Protein AF-A0A074W4Z7-F1 (afdb_monomer_lite)

Sequence (296 aa):
YSLQDTYAGSNFYDGFNFFTDPDPTHGFVQYVDQATAVSSGILGYGTGNTAKWGVDDTNVLYANSTGRQSVRLEGKVNYNHGLFLADIKHMPGSICGVWPAFWTLGDSTWPAHGELDIIEGVNMASTNQIAAHTAPNCTMKFQNQTGWANGYDCAVSTGGAAGCATGTNDQTGYGDGFNANGGGVYAMQWTSEFMKVWFFPRNAIPASISSGSPSPALDFGTPVGNFDGGSCDIDSHFINHRMVFDTTFCGDWAGSVYSSTSCPLASTSNGCIEYVAGNPSAFKEAYWEVNYIKVF

Organism: Aureobasidium melanogenum (strain CBS 110374) (NCBI:txid1043003)

Radius of gyration: 18.03 Å; chains: 1; bounding box: 46×35×51 Å

Structure (mmCIF, N/CA/C/O backbone):
data_AF-A0A074W4Z7-F1
#
_entry.id   AF-A0A074W4Z7-F1
#
loop_
_atom_site.group_PDB
_atom_site.id
_atom_site.type_symbol
_atom_site.label_atom_id
_atom_site.label_alt_id
_atom_site.label_comp_id
_atom_site.label_asym_id
_atom_site.label_entity_id
_atom_site.label_seq_id
_atom_site.pdbx_PDB_ins_code
_atom_site.Cartn_x
_atom_site.Cartn_y
_atom_site.Cartn_z
_atom_site.occupancy
_atom_site.B_iso_or_equiv
_atom_site.auth_seq_id
_atom_site.auth_comp_id
_atom_site.auth_asym_id
_atom_site.auth_atom_id
_atom_site.pdbx_PDB_model_num
ATOM 1 N N . TYR A 1 1 ? 6.354 -7.901 -21.266 1.00 92.94 1 TYR A N 1
ATOM 2 C CA . TYR A 1 1 ? 5.412 -8.279 -20.204 1.00 92.94 1 TYR A CA 1
ATOM 3 C C . TYR A 1 1 ? 4.339 -9.163 -20.796 1.00 92.94 1 TYR A C 1
ATOM 5 O O . TYR A 1 1 ? 3.772 -8.804 -21.825 1.00 92.94 1 TYR A O 1
ATOM 13 N N . SER A 1 2 ? 4.128 -10.336 -20.207 1.00 96.19 2 SER A N 1
ATOM 14 C CA . SER A 1 2 ? 3.104 -11.302 -20.620 1.00 96.19 2 SER A CA 1
ATOM 15 C C . SER A 1 2 ? 2.329 -11.720 -19.384 1.00 96.19 2 SER A C 1
ATOM 17 O O . SER A 1 2 ? 2.954 -12.099 -18.403 1.00 96.19 2 SER A O 1
ATOM 19 N N . LEU A 1 3 ? 1.000 -11.663 -19.441 1.00 98.12 3 LEU A N 1
ATOM 20 C CA . LEU A 1 3 ? 0.151 -11.918 -18.279 1.00 98.12 3 LEU A CA 1
ATOM 21 C C . LEU A 1 3 ? 0.444 -13.298 -17.670 1.00 98.12 3 LEU A C 1
ATOM 23 O O . LEU A 1 3 ? 0.328 -14.305 -18.368 1.00 98.12 3 LEU A O 1
ATOM 27 N N . GLN A 1 4 ? 0.791 -13.315 -16.385 1.00 97.81 4 GLN A N 1
ATOM 28 C CA . GLN A 1 4 ? 1.018 -14.523 -15.590 1.00 97.81 4 GLN A CA 1
ATOM 29 C C . GLN A 1 4 ? -0.203 -14.825 -14.726 1.00 97.81 4 GLN A C 1
ATOM 31 O O . GLN A 1 4 ? -0.816 -15.879 -14.868 1.00 97.81 4 GLN A O 1
ATOM 36 N N . ASP A 1 5 ? -0.611 -13.856 -13.904 1.00 98.25 5 ASP A N 1
ATOM 37 C CA . ASP A 1 5 ? -1.675 -14.035 -12.919 1.00 98.25 5 ASP A CA 1
ATOM 38 C C . ASP A 1 5 ? -2.709 -12.915 -12.987 1.00 98.25 5 ASP A C 1
ATOM 40 O O . ASP A 1 5 ? -2.414 -11.760 -13.312 1.00 98.25 5 ASP A O 1
ATOM 44 N N . THR A 1 6 ? -3.954 -13.263 -12.668 1.00 98.19 6 THR A N 1
ATOM 45 C CA . THR A 1 6 ? -5.058 -12.314 -12.508 1.00 98.19 6 THR A CA 1
ATOM 46 C C . THR A 1 6 ? -5.832 -12.637 -11.241 1.00 98.19 6 THR A C 1
ATOM 48 O O . THR A 1 6 ? -6.378 -13.728 -11.101 1.00 98.19 6 THR A O 1
ATOM 51 N N . TYR A 1 7 ? -5.949 -11.643 -10.369 1.00 98.50 7 TYR A N 1
ATOM 52 C CA . TYR A 1 7 ? -6.771 -11.667 -9.168 1.00 98.50 7 TYR A CA 1
ATOM 53 C C . TYR A 1 7 ? -7.929 -10.706 -9.409 1.00 98.50 7 TYR A C 1
ATOM 55 O O . TYR A 1 7 ? -7.728 -9.494 -9.450 1.00 98.50 7 TYR A O 1
ATOM 63 N N . ALA A 1 8 ? -9.132 -11.220 -9.646 1.00 97.69 8 ALA A N 1
ATOM 64 C CA . ALA A 1 8 ? -10.302 -10.396 -9.938 1.00 97.69 8 ALA A CA 1
ATOM 65 C C . ALA A 1 8 ? -11.595 -11.172 -9.691 1.00 97.69 8 ALA A C 1
ATOM 67 O O . ALA A 1 8 ? -11.611 -12.407 -9.701 1.00 97.69 8 ALA A O 1
ATOM 68 N N . GLY A 1 9 ? -12.702 -10.444 -9.558 1.00 94.94 9 GLY A N 1
ATOM 69 C CA . GLY A 1 9 ? -14.016 -11.065 -9.482 1.00 94.94 9 GLY A CA 1
ATOM 70 C C . GLY A 1 9 ? -14.196 -11.918 -8.227 1.00 94.94 9 GLY A C 1
ATOM 71 O O . GLY A 1 9 ? -13.536 -11.726 -7.207 1.00 94.94 9 GLY A O 1
ATOM 72 N N . SER A 1 10 ? -15.040 -12.942 -8.353 1.00 92.88 10 SER A N 1
ATOM 73 C CA . SER A 1 10 ? -15.351 -13.890 -7.278 1.00 92.88 10 SER A CA 1
ATOM 74 C C . SER A 1 10 ? -14.122 -14.642 -6.776 1.00 92.88 10 SER A C 1
ATOM 76 O O . SER A 1 10 ? -14.084 -15.032 -5.617 1.00 92.88 10 SER A O 1
ATOM 78 N N . ASN A 1 11 ? -13.104 -14.810 -7.617 1.00 94.06 11 ASN A N 1
ATOM 79 C CA . ASN A 1 11 ? -11.943 -15.636 -7.296 1.00 94.06 11 ASN A CA 1
ATOM 80 C C . ASN A 1 11 ? -10.775 -14.801 -6.753 1.00 94.06 11 ASN A C 1
ATOM 82 O O . ASN A 1 11 ? -9.689 -15.332 -6.551 1.00 94.06 11 ASN A O 1
ATOM 86 N N . PHE A 1 12 ? -10.966 -13.494 -6.525 1.00 98.38 12 PHE A N 1
ATOM 87 C CA . PHE A 1 12 ? -9.910 -12.622 -6.008 1.00 98.38 12 PHE A CA 1
ATOM 88 C C . PHE A 1 12 ? -9.293 -13.184 -4.721 1.00 98.38 12 PHE A C 1
ATOM 90 O O . PHE A 1 12 ? -8.076 -13.327 -4.632 1.00 98.38 12 PHE A O 1
ATOM 97 N N . TYR A 1 13 ? -10.134 -13.566 -3.755 1.00 98.38 13 TYR A N 1
ATOM 98 C CA . TYR A 1 13 ? -9.688 -14.063 -2.451 1.00 98.38 13 TYR A CA 1
ATOM 99 C C . TYR A 1 13 ? -9.037 -15.449 -2.508 1.00 98.38 13 TYR A C 1
ATOM 101 O O . TYR A 1 13 ? -8.247 -15.776 -1.626 1.00 98.38 13 TYR A O 1
ATOM 109 N N . ASP A 1 14 ? -9.278 -16.240 -3.560 1.00 98.06 14 ASP A N 1
ATOM 110 C CA . ASP A 1 14 ? -8.646 -17.556 -3.722 1.00 98.06 14 ASP A CA 1
ATOM 111 C C . ASP A 1 14 ? -7.123 -17.441 -3.851 1.00 98.06 14 ASP A C 1
ATOM 113 O O . ASP A 1 14 ? -6.394 -18.383 -3.531 1.00 98.06 14 ASP A O 1
ATOM 117 N N . GLY A 1 15 ? -6.634 -16.276 -4.278 1.00 98.31 15 GLY A N 1
ATOM 118 C CA . GLY A 1 15 ? -5.218 -15.967 -4.407 1.00 98.31 15 GLY A CA 1
ATOM 119 C C . GLY A 1 15 ? -4.497 -15.613 -3.104 1.00 98.31 15 GLY A C 1
ATOM 120 O O . GLY A 1 15 ? -3.273 -15.479 -3.129 1.00 98.31 15 GLY A O 1
ATOM 121 N N . PHE A 1 16 ? -5.215 -15.483 -1.984 1.00 98.81 16 PHE A N 1
ATOM 122 C CA . PHE A 1 16 ? -4.671 -14.970 -0.725 1.00 98.81 16 PHE A CA 1
ATOM 123 C C . PHE A 1 16 ? -4.903 -15.924 0.450 1.00 98.81 16 PHE A C 1
ATOM 125 O O . PHE A 1 16 ? -5.890 -16.660 0.514 1.00 98.81 16 PHE A O 1
ATOM 132 N N . ASN A 1 17 ? -3.959 -15.917 1.383 1.00 98.75 17 ASN A N 1
ATOM 133 C CA . ASN A 1 17 ? -4.111 -16.431 2.735 1.00 98.75 17 ASN A CA 1
ATOM 134 C C . ASN A 1 17 ? -4.580 -15.294 3.651 1.00 98.75 17 ASN A C 1
ATOM 136 O O . ASN A 1 17 ? -4.246 -14.132 3.424 1.00 98.75 17 ASN A O 1
ATOM 140 N N . PHE A 1 18 ? -5.327 -15.642 4.696 1.00 98.81 18 PHE A N 1
ATOM 141 C CA . PHE A 1 18 ? -5.788 -14.703 5.715 1.00 98.81 18 PHE A CA 1
ATOM 142 C C . PHE A 1 18 ? -4.896 -14.834 6.941 1.00 98.81 18 PHE A C 1
ATOM 144 O O . PHE A 1 18 ? -4.915 -15.869 7.607 1.00 98.81 18 PHE A O 1
ATOM 151 N N . PHE A 1 19 ? -4.095 -13.808 7.207 1.00 98.75 19 PHE A N 1
ATOM 152 C CA . PHE A 1 19 ? -3.263 -13.742 8.402 1.00 98.75 19 PHE A CA 1
ATOM 153 C C . PHE A 1 19 ? -4.142 -13.475 9.630 1.00 98.75 19 PHE A C 1
ATOM 155 O O . PHE A 1 19 ? -5.033 -12.631 9.573 1.00 98.75 19 PHE A O 1
ATOM 162 N N . THR A 1 20 ? -3.903 -14.193 10.729 1.00 98.69 20 THR A N 1
ATOM 163 C CA . THR A 1 20 ? -4.712 -14.103 11.964 1.00 98.69 20 THR A CA 1
ATOM 164 C C . THR A 1 20 ? -3.881 -13.988 13.237 1.00 98.69 20 THR A C 1
ATOM 166 O O . THR A 1 20 ? -4.436 -13.962 14.336 1.00 98.69 20 THR A O 1
ATOM 169 N N . ASP A 1 21 ? -2.557 -13.981 13.108 1.00 98.44 21 ASP A N 1
ATOM 170 C CA . ASP A 1 21 ? -1.666 -13.816 14.250 1.00 98.44 21 ASP A CA 1
ATOM 171 C C . ASP A 1 21 ? -1.693 -12.351 14.734 1.00 98.44 21 ASP A C 1
ATOM 173 O O . ASP A 1 21 ? -2.243 -11.476 14.052 1.00 98.44 21 ASP A O 1
ATOM 177 N N . PRO A 1 22 ? -1.144 -12.051 15.926 1.00 98.56 22 PRO A N 1
ATOM 178 C CA . PRO A 1 22 ? -0.992 -10.674 16.374 1.00 98.56 22 PRO A CA 1
ATOM 179 C C . PRO A 1 22 ? -0.249 -9.825 15.344 1.00 98.56 22 PRO A C 1
ATOM 181 O O . PRO A 1 22 ? 0.693 -10.292 14.703 1.00 98.56 22 PRO A O 1
ATOM 184 N N . ASP A 1 23 ? -0.676 -8.574 15.212 1.00 98.75 23 ASP A N 1
ATOM 185 C CA . ASP A 1 23 ? -0.098 -7.641 14.257 1.00 98.75 23 ASP A CA 1
ATOM 186 C C . ASP A 1 23 ? 1.408 -7.431 14.508 1.00 98.75 23 ASP A C 1
ATOM 188 O O . ASP A 1 23 ? 1.780 -6.999 15.607 1.00 98.75 23 ASP A O 1
ATOM 192 N N . PRO A 1 24 ? 2.283 -7.706 13.518 1.00 97.88 24 PRO A N 1
ATOM 193 C CA . PRO A 1 24 ? 3.721 -7.487 13.652 1.00 97.88 24 PRO A CA 1
ATOM 194 C C . PRO A 1 24 ? 4.112 -6.034 13.948 1.00 97.88 24 PRO A C 1
ATOM 196 O O . PRO A 1 24 ? 5.185 -5.817 14.506 1.00 97.88 24 PRO A O 1
ATOM 199 N N . THR A 1 25 ? 3.261 -5.058 13.604 1.00 98.12 25 THR A N 1
ATOM 200 C CA . THR A 1 25 ? 3.477 -3.623 13.882 1.00 98.12 25 THR A CA 1
ATOM 201 C C . THR A 1 25 ? 2.742 -3.139 15.139 1.00 98.12 25 THR A C 1
ATOM 203 O O . THR A 1 25 ? 2.569 -1.936 15.366 1.00 98.12 25 THR A O 1
ATOM 206 N N . HIS A 1 26 ? 2.309 -4.083 15.982 1.00 98.44 26 HIS A N 1
ATOM 207 C CA . HIS A 1 26 ? 1.719 -3.848 17.302 1.00 98.44 26 HIS A CA 1
ATOM 208 C C . HIS A 1 26 ? 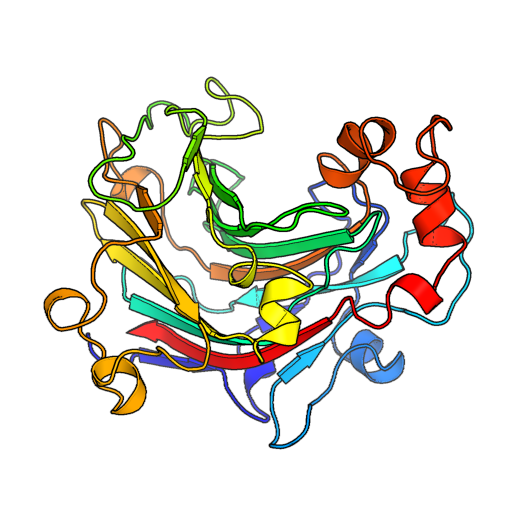0.467 -2.957 17.286 1.00 98.44 26 HIS A C 1
ATOM 210 O O . HIS A 1 26 ? 0.177 -2.247 18.257 1.00 98.44 26 HIS A O 1
ATOM 216 N N . GLY A 1 27 ? -0.289 -2.978 16.190 1.00 98.69 27 GLY A N 1
ATOM 217 C CA . GLY A 1 27 ? -1.519 -2.223 16.059 1.00 98.69 27 GLY A CA 1
ATOM 218 C C . GLY A 1 27 ? -2.644 -2.689 16.979 1.00 98.69 27 GLY A C 1
ATOM 219 O O . GLY A 1 27 ? -2.706 -3.826 17.446 1.00 98.69 27 GLY A O 1
ATOM 220 N N . PHE A 1 28 ? -3.598 -1.788 17.213 1.00 98.81 28 PHE A N 1
ATOM 221 C CA . PHE A 1 28 ? -4.861 -2.075 17.891 1.00 98.81 28 PHE A CA 1
ATOM 222 C C . PHE A 1 28 ? -5.862 -2.705 16.912 1.00 98.81 28 PHE A C 1
ATOM 224 O O . PHE A 1 28 ? -6.949 -2.180 16.646 1.00 98.81 28 PHE A O 1
ATOM 231 N N . VAL A 1 29 ? -5.473 -3.849 16.361 1.00 98.88 29 VAL A N 1
ATOM 232 C CA . VAL A 1 29 ? -6.199 -4.580 15.325 1.00 98.88 29 VAL A CA 1
ATOM 233 C C . VAL A 1 29 ? -6.345 -6.049 15.713 1.00 98.88 29 VAL A C 1
ATOM 235 O O . VAL A 1 29 ? -5.432 -6.664 16.256 1.00 98.88 29 VAL A O 1
ATOM 238 N N . GLN A 1 30 ? -7.499 -6.625 15.388 1.00 98.81 30 GLN A N 1
ATOM 239 C CA . GLN A 1 30 ? -7.701 -8.067 15.402 1.00 98.81 30 GLN A CA 1
ATOM 240 C C . GLN A 1 30 ? -7.830 -8.547 13.956 1.00 98.81 30 GLN A C 1
ATOM 242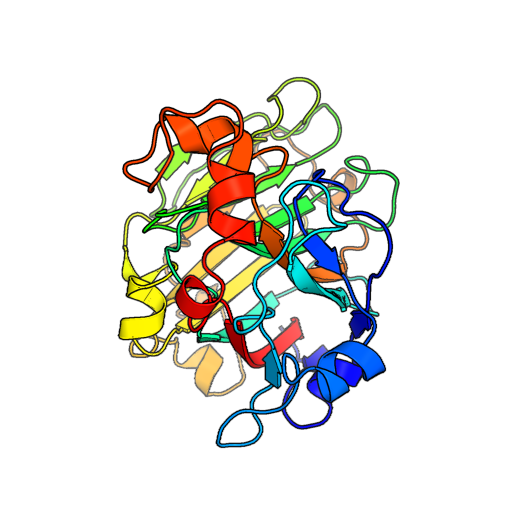 O O . GLN A 1 30 ? -8.899 -8.420 13.356 1.00 98.81 30 GLN A O 1
ATOM 247 N N . TYR A 1 31 ? -6.765 -9.112 13.390 1.00 98.88 31 TYR A N 1
ATOM 248 C CA . TYR A 1 31 ? -6.878 -9.766 12.090 1.00 98.88 31 TYR A CA 1
ATOM 249 C C . TYR A 1 31 ? -7.662 -11.075 12.216 1.00 98.88 31 TYR A C 1
ATOM 251 O O . TYR A 1 31 ? -7.403 -11.887 13.107 1.00 98.88 31 TYR A O 1
ATOM 259 N N . VAL A 1 32 ? -8.656 -11.262 11.349 1.00 98.88 32 VAL A N 1
ATOM 260 C CA . VAL A 1 32 ? -9.567 -12.413 11.397 1.00 98.88 32 VAL A CA 1
ATOM 261 C C . VAL A 1 32 ? -9.504 -13.252 10.124 1.00 98.88 32 VAL A C 1
ATOM 263 O O . VAL A 1 32 ? -9.155 -12.765 9.048 1.00 98.88 32 VAL A O 1
ATOM 266 N N . ASP A 1 33 ? -9.862 -14.532 10.246 1.00 98.75 33 ASP A N 1
ATOM 267 C CA . ASP A 1 33 ? -9.949 -15.435 9.100 1.00 98.75 33 ASP A CA 1
ATOM 268 C C . ASP A 1 33 ? -11.090 -15.053 8.139 1.00 98.75 33 ASP A C 1
ATOM 270 O O . ASP A 1 33 ? -11.977 -14.253 8.450 1.00 98.75 33 ASP A O 1
ATOM 274 N N . GLN A 1 34 ? -11.082 -15.657 6.948 1.00 98.56 34 GLN A N 1
ATOM 275 C CA . GLN A 1 34 ? -12.062 -15.369 5.901 1.00 98.56 34 GLN A CA 1
ATOM 276 C C . GLN A 1 34 ? -13.508 -15.634 6.341 1.00 98.56 34 GLN A C 1
ATOM 278 O O . GLN A 1 34 ? -14.403 -14.856 6.014 1.00 98.56 34 GLN A O 1
ATOM 283 N N . ALA A 1 35 ? -13.757 -16.731 7.064 1.00 98.62 35 ALA A N 1
ATOM 284 C CA . ALA A 1 35 ? -15.107 -17.100 7.484 1.00 98.62 35 ALA A CA 1
ATOM 285 C C . ALA A 1 35 ? -15.669 -16.071 8.473 1.00 98.62 35 ALA A C 1
ATOM 287 O O . ALA A 1 35 ? -16.812 -15.628 8.335 1.00 98.62 35 ALA A O 1
ATOM 288 N N . THR A 1 36 ? -14.835 -15.643 9.419 1.00 98.75 36 THR A N 1
ATOM 289 C CA . THR A 1 36 ? -15.143 -14.594 10.385 1.00 98.75 36 THR A CA 1
ATOM 290 C C . THR A 1 36 ? -15.383 -13.272 9.669 1.00 98.75 36 THR A C 1
ATOM 292 O O . THR A 1 36 ? -16.441 -12.686 9.881 1.00 98.75 36 THR A O 1
ATOM 295 N N . ALA A 1 37 ? -14.488 -12.863 8.761 1.00 98.75 37 ALA A N 1
ATOM 296 C CA . ALA A 1 37 ? -14.599 -11.618 7.999 1.00 98.75 37 ALA A CA 1
ATOM 297 C C . ALA A 1 37 ? -15.893 -11.533 7.165 1.00 98.75 37 ALA A C 1
ATOM 299 O O . ALA A 1 37 ? -16.540 -10.487 7.110 1.00 98.75 37 ALA A O 1
ATOM 300 N N . VAL A 1 38 ? -16.308 -12.643 6.543 1.00 98.50 38 VAL A N 1
ATOM 301 C CA . VAL A 1 38 ? -17.597 -12.731 5.835 1.00 98.50 38 VAL A CA 1
ATOM 302 C C . VAL A 1 38 ? -18.760 -12.615 6.818 1.00 98.50 38 VAL A C 1
ATOM 304 O O . VAL A 1 38 ? -19.699 -11.857 6.583 1.00 98.50 38 VAL A O 1
ATOM 307 N N . SER A 1 39 ? -18.710 -13.356 7.928 1.00 98.38 39 SER A N 1
ATOM 308 C CA . SER A 1 39 ? -19.803 -13.383 8.907 1.00 98.38 39 SER A CA 1
ATOM 309 C C . SER A 1 39 ? -19.986 -12.059 9.657 1.00 98.38 39 SER A C 1
ATOM 311 O O . SER A 1 39 ? -21.114 -11.724 10.015 1.00 98.38 39 SER A O 1
ATOM 313 N N . SER A 1 40 ? -18.908 -11.293 9.856 1.00 97.75 40 SER A N 1
ATOM 314 C CA . SER A 1 40 ? -18.939 -9.953 10.449 1.00 97.75 40 SER A CA 1
ATOM 315 C C . SER A 1 40 ? -19.236 -8.852 9.427 1.00 97.75 40 SER A C 1
ATOM 317 O O . SER A 1 40 ? -19.391 -7.696 9.809 1.00 97.75 40 SER A O 1
ATOM 319 N N . GLY A 1 41 ? -19.366 -9.195 8.140 1.00 98.12 41 GLY A N 1
ATOM 320 C CA . GLY A 1 41 ? -19.725 -8.256 7.078 1.00 98.12 41 GLY A CA 1
ATOM 321 C C . GLY A 1 41 ? -18.585 -7.348 6.612 1.00 98.12 41 GLY A C 1
ATOM 322 O O . GLY A 1 41 ? -18.837 -6.434 5.829 1.00 98.12 41 GLY A O 1
ATOM 323 N N . ILE A 1 42 ? -17.346 -7.601 7.043 1.00 98.50 42 ILE A N 1
ATOM 324 C CA . ILE A 1 42 ? -16.171 -6.803 6.662 1.00 98.50 42 ILE A CA 1
ATOM 325 C C . ILE A 1 42 ? -15.482 -7.335 5.399 1.00 98.50 42 ILE A C 1
ATOM 327 O O . ILE A 1 42 ? -14.524 -6.730 4.935 1.00 98.50 42 ILE A O 1
ATOM 331 N N . LEU A 1 43 ? -15.947 -8.450 4.824 1.00 98.50 43 LEU A N 1
ATOM 332 C CA . LEU A 1 43 ? -15.441 -9.008 3.568 1.00 98.50 43 LEU A CA 1
ATOM 333 C C . LEU A 1 43 ? -16.575 -9.499 2.663 1.00 98.50 43 LEU A C 1
ATOM 335 O O . LEU A 1 43 ? -17.478 -10.213 3.098 1.00 98.50 43 LEU A O 1
ATOM 339 N N . GLY A 1 44 ? -16.504 -9.149 1.380 1.00 97.75 44 GLY A N 1
ATOM 340 C CA . GLY A 1 44 ? -17.475 -9.541 0.369 1.00 97.75 44 GLY A CA 1
ATOM 341 C C . GLY A 1 44 ? -17.136 -8.964 -1.001 1.00 97.75 44 GLY A C 1
ATOM 342 O O . GLY A 1 44 ? -15.975 -8.875 -1.390 1.00 97.75 44 GLY A O 1
ATOM 343 N N . TYR A 1 45 ? -18.162 -8.573 -1.754 1.00 97.69 45 TYR A N 1
ATOM 344 C CA . TYR A 1 45 ? -17.986 -8.037 -3.102 1.00 97.69 45 TYR A CA 1
ATOM 345 C C . TYR A 1 45 ? -18.795 -6.760 -3.304 1.00 97.69 45 TYR A C 1
ATOM 347 O O . TYR A 1 45 ? -19.921 -6.630 -2.818 1.00 97.69 45 TYR A O 1
ATOM 355 N N . GLY A 1 46 ? -18.209 -5.814 -4.032 1.00 94.19 46 GLY A N 1
ATOM 356 C CA . GLY A 1 46 ? -18.861 -4.589 -4.465 1.00 94.19 46 GLY A CA 1
ATOM 357 C C . GLY A 1 46 ? -19.707 -4.778 -5.726 1.00 94.19 46 GLY A C 1
ATOM 358 O O . GLY A 1 46 ? -19.879 -5.873 -6.275 1.00 94.19 46 GLY A O 1
ATOM 359 N N . THR A 1 47 ? -20.250 -3.665 -6.221 1.00 90.94 47 THR A N 1
ATOM 360 C CA . THR A 1 47 ? -21.011 -3.664 -7.479 1.00 90.94 47 THR A CA 1
ATOM 361 C C . THR A 1 47 ? -20.099 -4.044 -8.643 1.00 90.94 47 THR A C 1
ATOM 363 O O . THR A 1 47 ? -19.033 -3.457 -8.806 1.00 90.94 47 THR A O 1
ATOM 366 N N . GLY A 1 48 ? -20.537 -4.988 -9.481 1.00 90.06 48 GLY A N 1
ATOM 367 C CA . GLY A 1 48 ? -19.712 -5.516 -10.572 1.00 90.06 48 GLY A CA 1
ATOM 368 C C . GLY A 1 48 ? -18.767 -6.642 -10.145 1.00 90.06 48 GLY A C 1
ATOM 369 O O . GLY A 1 48 ? -17.887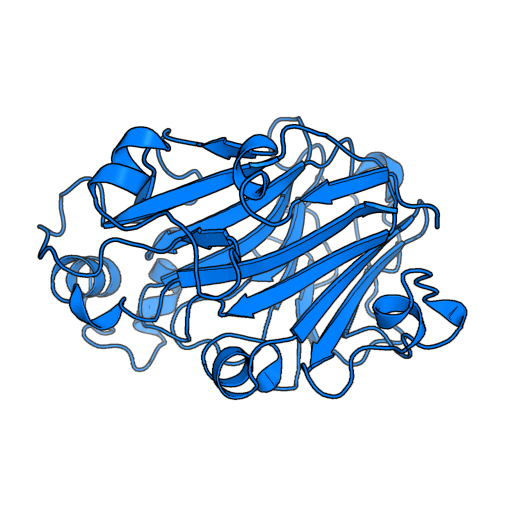 -7.001 -10.920 1.00 90.06 48 GLY A O 1
ATOM 370 N N . ASN A 1 49 ? -18.977 -7.219 -8.953 1.00 93.69 49 ASN A N 1
ATOM 371 C CA . ASN A 1 49 ? -18.191 -8.329 -8.407 1.00 93.69 49 ASN A CA 1
ATOM 372 C C . ASN A 1 49 ? -16.728 -7.952 -8.105 1.00 93.69 49 ASN A C 1
ATOM 374 O O . ASN A 1 49 ? -15.838 -8.793 -8.171 1.00 93.69 49 ASN A O 1
ATOM 378 N N . THR A 1 50 ? -16.473 -6.680 -7.797 1.00 97.38 50 THR A N 1
ATOM 379 C CA . THR A 1 50 ? -15.178 -6.195 -7.304 1.00 97.38 50 THR A CA 1
ATOM 380 C C . THR A 1 50 ? -14.910 -6.778 -5.922 1.00 97.38 50 THR A C 1
ATOM 382 O O . THR A 1 50 ? -15.833 -6.895 -5.117 1.00 97.38 50 THR A O 1
ATOM 385 N N . ALA A 1 51 ? -13.669 -7.155 -5.624 1.00 98.44 51 ALA A N 1
ATOM 386 C CA . ALA A 1 51 ? -13.326 -7.617 -4.282 1.00 98.44 51 ALA A CA 1
ATOM 387 C C . ALA A 1 51 ? -13.414 -6.434 -3.315 1.00 98.44 51 ALA A C 1
ATOM 389 O O . ALA A 1 51 ? -12.848 -5.379 -3.602 1.00 98.44 51 ALA A O 1
ATOM 390 N N . LYS A 1 52 ? -14.134 -6.583 -2.199 1.00 98.69 52 LYS A N 1
ATOM 391 C CA . LYS A 1 52 ? -14.332 -5.515 -1.216 1.00 98.69 52 LYS A CA 1
ATOM 392 C C . LYS A 1 52 ? -14.159 -6.032 0.206 1.00 98.69 52 LYS A C 1
ATOM 394 O O . LYS A 1 52 ? -14.866 -6.942 0.631 1.00 98.69 52 LYS A O 1
ATOM 399 N N . TRP A 1 53 ? -13.250 -5.426 0.955 1.00 98.81 53 TRP A N 1
ATOM 400 C CA . TRP A 1 53 ? -13.053 -5.738 2.366 1.00 98.81 53 TRP A CA 1
ATOM 401 C C . TRP A 1 53 ? -12.657 -4.492 3.145 1.00 98.81 53 TRP A C 1
ATOM 403 O O . TRP A 1 53 ? -12.016 -3.594 2.608 1.00 98.81 53 TRP A O 1
ATOM 413 N N . GLY A 1 54 ? -13.045 -4.432 4.407 1.00 98.69 54 GLY A N 1
ATOM 414 C CA . GLY A 1 54 ? -12.740 -3.328 5.296 1.00 98.69 54 GLY A CA 1
ATOM 415 C C . GLY A 1 54 ? -12.560 -3.810 6.720 1.00 98.69 54 GLY A C 1
ATOM 416 O O . GLY A 1 54 ? -12.013 -4.884 6.972 1.00 98.69 54 GLY A O 1
ATOM 417 N N . VAL A 1 55 ? -13.035 -2.990 7.641 1.00 98.94 55 VAL A N 1
ATOM 418 C CA . VAL A 1 55 ? -12.870 -3.161 9.081 1.00 98.94 55 VAL A CA 1
ATOM 419 C C . VAL A 1 55 ? -14.231 -3.141 9.763 1.00 98.94 55 VAL A C 1
ATOM 421 O O . VAL A 1 55 ? -15.220 -2.707 9.173 1.00 98.94 55 VAL A O 1
ATOM 424 N N . ASP A 1 56 ? -14.294 -3.585 11.015 1.00 98.75 56 ASP A N 1
ATOM 425 C CA . ASP A 1 56 ? -15.502 -3.390 11.818 1.00 98.75 56 ASP A CA 1
ATOM 426 C C . ASP A 1 56 ? -15.744 -1.889 12.017 1.00 98.75 56 ASP A C 1
ATOM 428 O O . ASP A 1 56 ? -14.932 -1.201 12.633 1.00 98.75 56 ASP A O 1
ATOM 432 N N . ASP A 1 57 ? -16.871 -1.386 11.529 1.00 98.62 57 ASP A N 1
ATOM 433 C CA . ASP A 1 57 ? -17.308 0.007 11.621 1.00 98.62 57 ASP A CA 1
ATOM 434 C C . ASP A 1 57 ? -18.583 0.170 12.475 1.00 98.62 57 ASP A C 1
ATOM 436 O O . ASP A 1 57 ? -19.241 1.220 12.458 1.00 98.62 57 ASP A O 1
ATOM 440 N N . THR A 1 58 ? -18.928 -0.856 13.264 1.00 98.50 58 THR A N 1
ATOM 441 C CA . THR A 1 58 ? -20.173 -0.930 14.044 1.00 98.50 58 THR A CA 1
ATOM 442 C C . THR A 1 58 ? -19.959 -1.041 15.551 1.00 98.50 58 THR A C 1
ATOM 444 O O . THR A 1 58 ? -20.655 -0.358 16.309 1.00 98.50 58 THR A O 1
ATOM 447 N N . ASN A 1 59 ? -19.003 -1.852 16.015 1.00 98.38 59 ASN A N 1
ATOM 448 C CA . ASN A 1 59 ? -18.899 -2.166 17.440 1.00 98.38 59 ASN A CA 1
ATOM 449 C C . ASN A 1 59 ? -17.982 -1.196 18.192 1.00 98.38 59 ASN A C 1
ATOM 451 O O . ASN A 1 59 ? -16.843 -0.915 17.796 1.00 98.38 59 ASN A O 1
ATOM 455 N N . VAL A 1 60 ? -18.489 -0.703 19.324 1.00 98.56 60 VAL A N 1
ATOM 456 C CA . VAL A 1 60 ? -17.684 -0.002 20.328 1.00 98.56 60 VAL A CA 1
ATOM 457 C C . VAL A 1 60 ? -16.892 -1.044 21.107 1.00 98.56 60 VAL A C 1
ATOM 459 O O . VAL A 1 60 ? -17.450 -2.037 21.574 1.00 98.56 60 VAL A O 1
ATOM 462 N N . LEU A 1 61 ? -15.597 -0.802 21.259 1.00 98.44 61 LEU A N 1
ATOM 463 C CA . LEU A 1 61 ? -14.664 -1.699 21.927 1.00 98.44 61 LEU A CA 1
ATOM 464 C C . LEU A 1 61 ? -14.165 -1.077 23.231 1.00 98.44 61 LEU A C 1
ATOM 466 O O . LEU A 1 61 ? -14.287 0.125 23.469 1.00 98.44 61 LEU A O 1
ATOM 470 N N . TYR A 1 62 ? -13.539 -1.902 24.064 1.00 96.94 62 TYR A N 1
ATOM 471 C CA . TYR A 1 62 ? -12.720 -1.413 25.167 1.00 96.94 62 TYR A CA 1
ATOM 472 C C . TYR A 1 62 ? -11.284 -1.193 24.688 1.00 96.94 62 TYR A C 1
ATOM 474 O O . TYR A 1 62 ? -10.756 -2.001 23.924 1.00 96.94 62 TYR A O 1
ATOM 482 N N . ALA A 1 63 ? -10.627 -0.143 25.185 1.00 95.06 63 ALA A N 1
ATOM 483 C CA . ALA A 1 63 ? -9.243 0.199 24.833 1.00 95.06 63 ALA A CA 1
ATOM 484 C C . ALA A 1 63 ? -8.207 -0.885 25.210 1.00 95.06 63 ALA A C 1
ATOM 486 O O . ALA A 1 63 ? -7.073 -0.835 24.759 1.00 95.06 63 ALA A O 1
ATOM 487 N N . ASN A 1 64 ? -8.583 -1.863 26.037 1.00 95.06 64 ASN A N 1
ATOM 488 C CA . ASN A 1 64 ? -7.757 -3.011 26.421 1.00 95.06 64 ASN A CA 1
ATOM 489 C C . ASN A 1 64 ? -8.189 -4.332 25.748 1.00 95.06 64 ASN A C 1
ATOM 491 O O . ASN A 1 64 ? -7.786 -5.402 26.201 1.00 95.06 64 ASN A O 1
ATOM 495 N N . SER A 1 65 ? -9.057 -4.273 24.733 1.00 96.56 65 SER A N 1
ATOM 496 C CA . SER A 1 65 ? -9.429 -5.439 23.922 1.00 96.56 65 SER A CA 1
ATOM 497 C C . SER A 1 65 ? -8.325 -5.806 22.921 1.00 96.56 65 SER A C 1
ATOM 499 O O . SER A 1 65 ? -7.287 -5.154 22.858 1.00 96.56 65 SER A O 1
ATOM 501 N N . THR A 1 66 ? -8.552 -6.852 22.127 1.00 94.75 66 THR A N 1
ATOM 502 C CA . THR A 1 66 ? -7.619 -7.318 21.088 1.00 94.75 66 THR A CA 1
ATOM 503 C C . THR A 1 66 ? -7.505 -6.384 19.885 1.00 94.75 66 THR A C 1
ATOM 505 O O . THR A 1 66 ? -6.681 -6.645 19.023 1.00 94.75 66 THR A O 1
ATOM 508 N N . GLY A 1 67 ? -8.312 -5.323 19.805 1.00 98.31 67 GLY A N 1
ATOM 509 C CA . GLY A 1 67 ? -8.308 -4.390 18.682 1.00 98.31 67 GLY A CA 1
ATOM 510 C C . GLY A 1 67 ? -9.522 -4.513 17.768 1.00 98.31 67 GLY A C 1
ATOM 511 O O . GLY A 1 67 ? -10.362 -5.403 17.923 1.00 98.31 67 GLY A O 1
ATOM 512 N N . ARG A 1 68 ? -9.630 -3.577 16.821 1.00 98.75 68 ARG A N 1
ATOM 513 C CA . ARG A 1 68 ? -10.725 -3.521 15.842 1.00 98.75 68 ARG A CA 1
ATOM 514 C C . ARG A 1 68 ? -10.543 -4.597 14.778 1.00 98.75 68 ARG A C 1
ATOM 516 O O . ARG A 1 68 ? -9.435 -4.779 14.284 1.00 98.75 68 ARG A O 1
ATOM 523 N N . GLN A 1 69 ? -11.613 -5.318 14.438 1.00 98.88 69 GLN A N 1
ATOM 524 C CA . GLN A 1 69 ? -11.510 -6.383 13.442 1.00 98.88 69 GLN A CA 1
ATOM 525 C C . GLN A 1 69 ? -11.139 -5.820 12.071 1.00 98.88 69 GLN A C 1
ATOM 527 O O . GLN A 1 69 ? -11.703 -4.815 11.637 1.00 98.88 69 GLN A O 1
ATOM 532 N N . SER A 1 70 ? -10.206 -6.492 11.406 1.00 98.94 70 SER A N 1
ATOM 533 C CA . SER A 1 70 ? -9.713 -6.167 10.069 1.00 98.94 70 SER A CA 1
ATOM 534 C C . SER A 1 70 ? -9.214 -7.438 9.377 1.00 98.94 70 SER A C 1
ATOM 536 O O . SER A 1 70 ? -9.243 -8.531 9.947 1.00 98.94 70 SER A O 1
ATOM 538 N N . VAL A 1 71 ? -8.733 -7.303 8.147 1.00 98.81 71 VAL A N 1
ATOM 539 C CA . VAL A 1 71 ? -8.178 -8.393 7.348 1.00 98.81 71 VAL A CA 1
ATOM 540 C C . VAL A 1 71 ? -6.772 -8.025 6.880 1.00 98.81 71 VAL A C 1
ATOM 542 O O . VAL A 1 71 ? -6.550 -6.916 6.398 1.00 98.81 71 VAL A O 1
ATOM 545 N N . ARG A 1 72 ? -5.850 -8.990 6.969 1.00 98.94 72 ARG A N 1
ATOM 546 C CA . ARG A 1 72 ? -4.552 -8.976 6.289 1.00 98.94 72 ARG A CA 1
ATOM 547 C C . ARG A 1 72 ? -4.494 -10.138 5.301 1.00 98.94 72 ARG A C 1
ATOM 549 O O . ARG A 1 72 ? -4.491 -11.305 5.694 1.00 98.94 72 ARG A O 1
ATOM 556 N N . LEU A 1 73 ? -4.506 -9.800 4.016 1.00 98.94 73 LEU A N 1
ATOM 557 C CA . LEU A 1 73 ? -4.429 -10.731 2.895 1.00 98.94 73 LEU A CA 1
ATOM 558 C C . LEU A 1 73 ? -2.973 -10.876 2.466 1.00 98.94 73 LEU A C 1
ATOM 560 O O . LEU A 1 73 ? -2.364 -9.890 2.068 1.00 98.94 73 LEU A O 1
ATOM 564 N N . GLU A 1 74 ? -2.438 -12.094 2.469 1.00 98.88 74 GLU A N 1
ATOM 565 C CA . GLU A 1 74 ? -1.089 -12.386 1.971 1.00 98.88 74 GLU A CA 1
ATOM 566 C C . GLU A 1 74 ? -1.150 -13.302 0.749 1.00 98.88 74 GLU A C 1
ATOM 568 O O . GLU A 1 74 ? -1.744 -14.379 0.794 1.00 98.88 74 GLU A O 1
ATOM 573 N N . GLY A 1 75 ? -0.554 -12.878 -0.362 1.00 98.69 75 GLY A N 1
ATOM 574 C CA . GLY A 1 75 ? -0.573 -13.616 -1.620 1.00 98.69 75 GLY A CA 1
ATOM 575 C C . GLY A 1 75 ? 0.027 -15.016 -1.476 1.00 98.69 75 GLY A C 1
ATOM 576 O O . GLY A 1 75 ? 1.017 -15.220 -0.779 1.00 98.69 75 GLY A O 1
ATOM 577 N N . LYS A 1 76 ? -0.570 -15.994 -2.162 1.00 98.69 76 LYS A N 1
ATOM 578 C CA . LYS A 1 76 ? -0.088 -17.389 -2.182 1.00 98.69 76 LYS A CA 1
ATOM 579 C C . LYS A 1 76 ? 1.109 -17.615 -3.107 1.00 98.69 76 LYS A C 1
ATOM 581 O O . LYS A 1 76 ? 1.721 -18.679 -3.052 1.00 98.69 76 LYS A O 1
ATOM 586 N N . VAL A 1 77 ? 1.400 -16.655 -3.982 1.00 98.56 77 VAL A N 1
ATOM 587 C CA . VAL A 1 77 ? 2.471 -16.730 -4.977 1.00 98.56 77 VAL A CA 1
ATOM 588 C C . VAL A 1 77 ? 3.554 -15.727 -4.608 1.00 98.56 77 VAL A C 1
ATOM 590 O O . VAL A 1 77 ? 3.255 -14.559 -4.354 1.00 98.56 77 VAL A O 1
ATOM 593 N N . ASN A 1 78 ? 4.797 -16.203 -4.604 1.00 98.50 78 ASN A N 1
ATOM 594 C CA . ASN A 1 78 ? 5.986 -15.372 -4.491 1.00 98.50 78 ASN A CA 1
ATOM 595 C C . ASN A 1 78 ? 6.521 -15.068 -5.891 1.00 98.50 78 ASN A C 1
ATOM 597 O O . ASN A 1 78 ? 6.631 -15.968 -6.727 1.00 98.50 78 ASN A O 1
ATOM 601 N N . TYR A 1 79 ? 6.904 -13.820 -6.121 1.00 98.62 79 TYR A N 1
ATOM 602 C CA . TYR A 1 79 ? 7.451 -13.346 -7.384 1.00 98.62 79 TYR A CA 1
ATOM 603 C C . TYR A 1 79 ? 8.890 -12.868 -7.212 1.00 98.62 79 TYR A C 1
ATOM 605 O O . TYR A 1 79 ? 9.282 -12.398 -6.144 1.00 98.62 79 TYR A O 1
ATOM 613 N N . ASN A 1 80 ? 9.654 -12.952 -8.299 1.00 97.75 80 ASN A N 1
ATOM 614 C CA . ASN A 1 80 ? 10.890 -12.204 -8.484 1.00 97.75 80 ASN A CA 1
ATOM 615 C C . ASN A 1 80 ? 10.740 -11.434 -9.789 1.00 97.75 80 ASN A C 1
ATOM 617 O O . ASN A 1 80 ? 10.533 -12.056 -10.834 1.00 97.75 80 ASN A O 1
ATOM 621 N N . HIS A 1 81 ? 10.827 -10.106 -9.712 1.00 98.31 81 HIS A N 1
ATOM 622 C CA . HIS A 1 81 ? 10.605 -9.190 -10.837 1.00 98.31 81 HIS A CA 1
ATOM 623 C C . HIS A 1 81 ? 9.172 -9.215 -11.379 1.00 98.31 81 HIS A C 1
ATOM 625 O O . HIS A 1 81 ? 8.310 -9.971 -10.932 1.00 98.31 81 HIS A O 1
ATOM 631 N N . GLY A 1 82 ? 8.918 -8.345 -12.352 1.00 98.38 82 GLY A N 1
ATOM 632 C CA . GLY A 1 82 ? 7.675 -8.318 -13.115 1.00 98.38 82 GLY A CA 1
ATOM 633 C C . GLY A 1 82 ? 7.050 -6.934 -13.178 1.00 98.38 82 GLY A C 1
ATOM 634 O O . GLY A 1 82 ? 7.587 -5.946 -12.664 1.00 98.38 82 GLY A O 1
ATOM 635 N N . LEU A 1 83 ? 5.897 -6.869 -13.836 1.00 98.88 83 LEU A N 1
ATOM 636 C CA . LEU A 1 83 ? 5.028 -5.701 -13.822 1.00 98.88 83 LEU A CA 1
ATOM 637 C C . LEU A 1 83 ? 3.720 -6.044 -13.111 1.00 98.88 83 LEU A C 1
ATOM 639 O O . LEU A 1 83 ? 2.942 -6.872 -13.576 1.00 98.88 83 LEU A O 1
ATOM 643 N N . PHE A 1 84 ? 3.468 -5.357 -12.007 1.00 98.88 84 PHE A N 1
ATOM 644 C CA . PHE A 1 84 ? 2.308 -5.548 -11.150 1.00 98.88 84 PHE A CA 1
ATOM 645 C C . PHE A 1 84 ? 1.377 -4.365 -11.344 1.00 98.88 84 PHE A C 1
ATOM 647 O O . PHE A 1 84 ? 1.803 -3.220 -11.216 1.00 98.88 84 PHE A O 1
ATOM 654 N N . LEU A 1 85 ? 0.115 -4.631 -11.662 1.00 98.94 85 LEU A N 1
ATOM 655 C CA . LEU A 1 85 ? -0.918 -3.618 -11.839 1.00 98.94 85 LEU A CA 1
ATOM 656 C C . LEU A 1 85 ? -2.047 -3.887 -10.854 1.00 98.94 85 LEU A C 1
ATOM 658 O O . LEU A 1 85 ? -2.716 -4.911 -10.975 1.00 98.94 85 LEU A O 1
ATOM 662 N N . ALA A 1 86 ? -2.291 -2.960 -9.935 1.00 98.88 86 ALA A N 1
ATOM 663 C CA . ALA A 1 86 ? -3.443 -2.976 -9.044 1.00 98.88 86 ALA A CA 1
ATOM 664 C C . ALA A 1 86 ? -4.417 -1.868 -9.461 1.00 98.88 86 ALA A C 1
ATOM 666 O O . ALA A 1 86 ? -4.134 -0.683 -9.283 1.00 98.88 86 ALA A O 1
ATOM 667 N N . ASP A 1 87 ? -5.558 -2.250 -10.039 1.00 98.88 87 ASP A N 1
ATOM 668 C CA . ASP A 1 87 ? -6.666 -1.329 -10.296 1.00 98.88 87 ASP A CA 1
ATOM 669 C C . ASP A 1 87 ? -7.579 -1.301 -9.070 1.00 98.88 87 ASP A C 1
ATOM 671 O O . ASP A 1 87 ? -8.335 -2.241 -8.800 1.00 98.88 87 ASP A O 1
ATOM 675 N N . ILE A 1 88 ? -7.492 -0.200 -8.333 1.00 98.88 88 ILE A N 1
ATOM 676 C CA . ILE A 1 88 ? -8.137 -0.014 -7.042 1.00 98.88 88 ILE A CA 1
ATOM 677 C C . ILE A 1 88 ? -9.199 1.073 -7.205 1.00 98.88 88 ILE A C 1
ATOM 679 O O . ILE A 1 88 ? -8.937 2.188 -7.663 1.00 98.88 88 ILE A O 1
ATOM 683 N N . LYS A 1 89 ? -10.437 0.734 -6.861 1.00 98.69 89 LYS A N 1
ATOM 684 C CA . LYS A 1 89 ? -11.587 1.639 -6.919 1.00 98.69 89 LYS A CA 1
ATOM 685 C C . LYS A 1 89 ? -11.721 2.467 -5.645 1.00 98.69 89 LYS A C 1
ATOM 687 O O . LYS A 1 89 ? -12.140 3.617 -5.726 1.00 98.69 89 LYS A O 1
ATOM 692 N N . HIS A 1 90 ? -11.366 1.880 -4.506 1.00 98.88 90 HIS A N 1
ATOM 693 C CA . HIS A 1 90 ? -11.391 2.522 -3.198 1.00 98.88 90 HIS A CA 1
ATOM 694 C C . HIS A 1 90 ? -10.276 1.957 -2.314 1.00 98.88 90 HIS A C 1
ATOM 696 O O . HIS A 1 90 ? -9.979 0.762 -2.394 1.00 98.88 90 HIS A O 1
ATOM 702 N N . MET A 1 91 ? -9.685 2.796 -1.473 1.00 98.94 91 MET A N 1
ATOM 703 C CA . MET A 1 91 ? -8.763 2.407 -0.404 1.00 98.94 91 MET A CA 1
ATOM 704 C C . MET A 1 91 ? -9.247 2.986 0.929 1.00 98.94 91 MET A C 1
ATOM 706 O O . MET A 1 91 ? -10.064 3.908 0.916 1.00 98.94 91 MET A O 1
ATOM 710 N N . PRO A 1 92 ? -8.767 2.503 2.084 1.00 98.88 92 PRO A N 1
ATOM 711 C CA . PRO A 1 92 ? -9.116 3.115 3.354 1.00 98.88 92 PRO A CA 1
ATOM 712 C C . PRO A 1 92 ? -8.815 4.621 3.349 1.00 98.88 92 PRO A C 1
ATOM 714 O O . PRO A 1 92 ? -7.750 5.052 2.905 1.00 98.88 92 PRO A O 1
ATOM 717 N N . GLY A 1 93 ? -9.799 5.412 3.776 1.00 98.75 93 GLY A N 1
ATOM 718 C CA . GLY A 1 93 ? -9.737 6.871 3.741 1.00 98.75 93 GLY A CA 1
ATOM 719 C C . GLY A 1 93 ? -8.687 7.475 4.675 1.00 98.75 93 GLY A C 1
ATOM 720 O O . GLY A 1 93 ? -8.055 6.794 5.488 1.00 98.75 93 GLY A O 1
ATOM 721 N N . SER A 1 94 ? -8.551 8.795 4.594 1.00 98.75 94 SER A N 1
ATOM 722 C CA . SER A 1 94 ? -7.699 9.593 5.479 1.00 98.75 94 SER A CA 1
ATOM 723 C C . SER A 1 94 ? -8.383 9.736 6.840 1.00 98.75 94 SER A C 1
ATOM 725 O O . SER A 1 94 ? -9.062 10.724 7.110 1.00 98.75 94 SER A O 1
ATOM 727 N N . ILE A 1 95 ? -8.252 8.715 7.688 1.00 98.81 95 ILE A N 1
ATOM 728 C CA . ILE A 1 95 ? -9.021 8.566 8.927 1.00 98.81 95 ILE A CA 1
ATOM 729 C C . ILE A 1 95 ? -8.074 8.425 10.118 1.00 98.81 95 ILE A C 1
ATOM 731 O O . ILE A 1 95 ? -7.159 7.603 10.130 1.00 98.81 95 ILE A O 1
ATOM 735 N N . CYS A 1 96 ? -8.330 9.198 11.170 1.00 98.81 96 CYS A N 1
ATOM 736 C CA . CYS A 1 96 ? -7.603 9.120 12.433 1.00 98.81 96 CYS A CA 1
ATOM 737 C C . CYS A 1 96 ? -7.496 7.685 12.970 1.00 98.81 96 CYS A C 1
ATOM 739 O O . CYS A 1 96 ? -8.500 7.006 13.175 1.00 98.81 96 CYS A O 1
ATOM 741 N N . GLY A 1 97 ? -6.265 7.253 13.240 1.00 98.69 97 GLY A N 1
ATOM 742 C CA . GLY A 1 97 ? -5.942 5.944 13.791 1.00 98.69 97 GLY A CA 1
ATOM 743 C C . GLY A 1 97 ? -5.783 4.831 12.760 1.00 98.69 97 GLY A C 1
ATOM 744 O O . GLY A 1 97 ? -5.283 3.783 13.146 1.00 98.69 97 GLY A O 1
ATOM 745 N N . VAL A 1 98 ? -6.157 5.030 11.492 1.00 98.75 98 VAL A N 1
ATOM 746 C CA . VAL A 1 98 ? -6.013 4.019 10.429 1.00 98.75 98 VAL A CA 1
ATOM 747 C C . VAL A 1 98 ? -4.578 3.994 9.893 1.00 98.75 98 VAL A C 1
ATOM 749 O O . VAL A 1 98 ? -3.944 5.043 9.756 1.00 98.75 98 VAL A O 1
ATOM 752 N N . TRP A 1 99 ? -4.093 2.797 9.568 1.00 98.88 99 TRP A N 1
ATOM 753 C CA . TRP A 1 99 ? -2.849 2.545 8.840 1.00 98.88 99 TRP A CA 1
ATOM 754 C C . TRP A 1 99 ? -3.105 1.447 7.797 1.00 98.88 99 TRP A C 1
ATOM 756 O O . TRP A 1 99 ? -3.082 0.262 8.129 1.00 98.88 99 TRP A O 1
ATOM 766 N N . PRO A 1 100 ? -3.453 1.811 6.553 1.00 98.88 100 PRO A N 1
ATOM 767 C CA . PRO A 1 100 ? -3.673 0.865 5.477 1.00 98.88 100 PRO A CA 1
ATOM 768 C C . PRO A 1 100 ? -2.409 0.691 4.635 1.00 98.88 100 PRO A C 1
ATOM 770 O O . PRO A 1 100 ? -1.674 1.653 4.401 1.00 98.88 100 PRO A O 1
ATOM 773 N N . ALA A 1 101 ? -2.204 -0.520 4.122 1.00 98.94 101 ALA A N 1
ATOM 774 C CA . ALA A 1 101 ? -1.067 -0.808 3.264 1.00 98.94 101 ALA A CA 1
ATOM 775 C C . ALA A 1 101 ? -1.438 -1.733 2.093 1.00 98.94 101 ALA A C 1
ATOM 777 O O . ALA A 1 101 ? -2.169 -2.714 2.257 1.00 98.94 101 ALA A O 1
ATOM 778 N N . PHE A 1 102 ? -0.901 -1.426 0.909 1.00 98.94 102 PHE A N 1
ATOM 779 C CA . PHE A 1 102 ? -0.697 -2.374 -0.187 1.00 98.94 102 PHE A CA 1
ATOM 780 C C . PHE A 1 102 ? 0.796 -2.428 -0.490 1.00 98.94 102 PHE A C 1
ATOM 782 O O . PHE A 1 102 ? 1.397 -1.432 -0.893 1.00 98.94 102 PHE A O 1
ATOM 789 N N . TRP A 1 103 ? 1.391 -3.592 -0.292 1.00 98.88 103 TRP A N 1
ATOM 790 C CA . TRP A 1 103 ? 2.835 -3.738 -0.216 1.00 98.88 103 TRP A CA 1
ATOM 791 C C . TRP A 1 103 ? 3.264 -5.129 -0.665 1.00 98.88 103 TRP A C 1
ATOM 793 O O . TRP A 1 103 ? 2.446 -5.976 -1.042 1.00 98.88 103 TRP A O 1
ATOM 803 N N . THR A 1 104 ? 4.570 -5.360 -0.692 1.00 98.88 104 THR A N 1
ATOM 804 C CA . THR A 1 104 ? 5.147 -6.657 -1.031 1.00 98.88 104 THR A CA 1
ATOM 805 C C . THR A 1 104 ? 6.199 -7.051 -0.010 1.00 98.88 104 THR A C 1
ATOM 807 O O . THR A 1 104 ? 6.996 -6.212 0.396 1.00 98.88 104 THR A O 1
ATOM 810 N N . LEU A 1 105 ? 6.222 -8.327 0.373 1.00 98.81 105 LEU A N 1
ATOM 811 C CA . LEU A 1 105 ? 7.057 -8.833 1.461 1.00 98.81 105 LEU A CA 1
ATOM 812 C C . LEU A 1 105 ? 7.777 -10.120 1.061 1.00 98.81 105 LEU A C 1
ATOM 814 O O . LEU A 1 105 ? 7.128 -11.085 0.634 1.00 98.81 105 LEU A O 1
ATOM 818 N N . GLY A 1 106 ? 9.095 -10.149 1.256 1.00 98.56 106 GLY A N 1
ATOM 819 C CA . GLY A 1 106 ? 9.925 -11.332 1.047 1.00 98.56 106 GLY A CA 1
ATOM 820 C C . GLY A 1 106 ? 9.598 -12.500 1.989 1.00 98.56 106 GLY A C 1
ATOM 821 O O . GLY A 1 106 ? 8.947 -12.358 3.029 1.00 98.56 106 GLY A O 1
ATOM 822 N N . ASP A 1 107 ? 10.053 -13.695 1.626 1.00 97.06 107 ASP A N 1
ATOM 823 C CA . ASP A 1 107 ? 9.711 -14.966 2.287 1.00 97.06 107 ASP A CA 1
ATOM 824 C C . ASP A 1 107 ? 10.677 -15.397 3.411 1.00 97.06 107 ASP A C 1
ATOM 826 O O . ASP A 1 107 ? 10.843 -16.586 3.687 1.00 97.06 107 ASP A O 1
ATOM 830 N N . SER A 1 108 ? 11.303 -14.433 4.089 1.00 96.88 108 SER A N 1
ATOM 831 C CA . SER A 1 108 ? 12.270 -14.665 5.171 1.00 96.88 108 SER A CA 1
ATOM 832 C C . SER A 1 108 ? 11.960 -13.813 6.399 1.00 96.88 108 SER A C 1
ATOM 834 O O . SER A 1 108 ? 11.051 -12.983 6.389 1.00 96.88 108 SER A O 1
ATOM 836 N N . THR A 1 109 ? 12.720 -14.009 7.479 1.00 96.19 109 THR A N 1
ATOM 837 C CA . THR A 1 109 ? 12.653 -13.134 8.652 1.00 96.19 109 THR A CA 1
ATOM 838 C C . THR A 1 109 ? 12.935 -11.702 8.217 1.00 96.19 109 THR A C 1
ATOM 840 O O . THR A 1 109 ? 14.012 -11.397 7.703 1.00 96.19 109 THR A O 1
ATOM 843 N N . TRP A 1 110 ? 11.966 -10.820 8.428 1.00 97.06 110 TRP A N 1
ATOM 844 C CA . TRP A 1 110 ? 12.083 -9.420 8.050 1.00 97.06 110 TRP A CA 1
ATOM 845 C C . TRP A 1 110 ? 13.280 -8.737 8.746 1.00 97.06 110 TRP A C 1
ATOM 847 O O . TRP A 1 110 ? 13.528 -9.015 9.926 1.00 97.06 110 TRP A O 1
ATOM 857 N N . PRO A 1 111 ? 14.038 -7.854 8.060 1.00 96.44 111 PRO A N 1
ATOM 858 C CA . PRO A 1 111 ? 13.875 -7.397 6.671 1.00 96.44 111 PRO A CA 1
ATOM 859 C C . PRO A 1 111 ? 14.796 -8.131 5.671 1.00 96.44 111 PRO A C 1
ATOM 861 O O . PRO A 1 111 ? 15.224 -7.550 4.676 1.00 96.44 111 PRO A O 1
ATOM 864 N N . ALA A 1 112 ? 15.180 -9.388 5.937 1.00 97.88 112 ALA A N 1
ATOM 865 C CA . ALA A 1 112 ? 16.264 -10.059 5.208 1.00 97.88 112 ALA A CA 1
ATOM 866 C C . ALA A 1 112 ? 16.022 -10.201 3.697 1.00 97.88 112 ALA A C 1
ATOM 868 O O . ALA A 1 112 ? 16.971 -10.092 2.930 1.00 97.88 112 ALA A O 1
ATOM 869 N N . HIS A 1 113 ? 14.777 -10.451 3.285 1.00 98.44 113 HIS A N 1
ATOM 870 C CA . HIS A 1 113 ? 14.377 -10.563 1.874 1.00 98.44 113 HIS A CA 1
ATOM 871 C C . HIS A 1 113 ? 13.582 -9.350 1.387 1.00 98.44 113 HIS A C 1
ATOM 873 O O . HIS A 1 113 ? 12.928 -9.435 0.355 1.00 98.44 113 HIS A O 1
ATOM 879 N N . GLY A 1 114 ? 13.650 -8.244 2.128 1.00 98.56 114 GLY A N 1
ATOM 880 C CA . GLY A 1 114 ? 13.107 -6.970 1.700 1.00 98.56 114 GLY A CA 1
ATOM 881 C C . GLY A 1 114 ? 11.593 -6.835 1.816 1.00 98.56 114 GLY A C 1
ATOM 882 O O . GLY A 1 114 ? 10.833 -7.792 1.998 1.00 98.56 114 GLY A O 1
ATOM 883 N N . GLU A 1 115 ? 11.184 -5.584 1.699 1.00 98.81 115 GLU A N 1
ATOM 884 C CA . GLU A 1 115 ? 9.813 -5.106 1.701 1.00 98.81 115 GLU A CA 1
ATOM 885 C C . GLU A 1 115 ? 9.739 -3.867 0.807 1.00 98.81 115 GLU A C 1
ATOM 887 O O . GLU A 1 115 ? 10.650 -3.033 0.830 1.00 98.81 115 GLU A O 1
ATOM 892 N N . LEU A 1 116 ? 8.680 -3.771 0.001 1.00 98.81 116 LEU A N 1
ATOM 893 C CA . LEU A 1 116 ? 8.351 -2.548 -0.728 1.00 98.81 116 LEU A CA 1
ATOM 894 C C . LEU A 1 116 ? 6.883 -2.189 -0.508 1.00 98.81 116 LEU A C 1
ATOM 896 O O . LEU A 1 116 ? 5.991 -2.916 -0.963 1.00 98.81 116 LEU A O 1
ATOM 900 N N . ASP A 1 117 ? 6.663 -1.025 0.085 1.00 98.81 117 ASP A N 1
ATOM 901 C CA . ASP A 1 117 ? 5.357 -0.423 0.315 1.00 98.81 117 ASP A CA 1
ATOM 902 C C . ASP A 1 117 ? 4.950 0.385 -0.909 1.00 98.81 117 ASP A C 1
ATOM 904 O O . ASP A 1 117 ? 5.602 1.358 -1.285 1.00 98.81 117 ASP A O 1
ATOM 908 N N . ILE A 1 118 ? 3.883 -0.046 -1.583 1.00 98.94 118 ILE A N 1
ATOM 909 C CA . ILE A 1 118 ? 3.402 0.572 -2.828 1.00 98.94 118 ILE A CA 1
ATOM 910 C C . ILE A 1 118 ? 2.367 1.651 -2.504 1.00 98.94 118 ILE A C 1
ATOM 912 O O . ILE A 1 118 ? 2.332 2.703 -3.148 1.00 98.94 118 ILE A O 1
ATOM 916 N N . ILE A 1 119 ? 1.508 1.380 -1.523 1.00 98.94 119 ILE A N 1
ATOM 917 C CA . ILE A 1 119 ? 0.545 2.323 -0.965 1.00 98.94 119 ILE A CA 1
ATOM 918 C C . ILE A 1 119 ? 0.621 2.213 0.547 1.00 98.94 119 ILE A C 1
ATOM 920 O O . ILE A 1 119 ? 0.315 1.149 1.074 1.00 98.94 119 ILE A O 1
ATOM 924 N N . GLU A 1 120 ? 0.968 3.297 1.227 1.00 98.81 120 GLU A N 1
ATOM 925 C CA . GLU A 1 120 ? 1.018 3.338 2.680 1.00 98.81 120 GLU A CA 1
ATOM 926 C C . GLU A 1 120 ? 0.818 4.763 3.206 1.00 98.81 120 GLU A C 1
ATOM 928 O O . GLU A 1 120 ? 1.214 5.763 2.598 1.00 98.81 120 GLU A O 1
ATOM 933 N N . GLY A 1 121 ? 0.186 4.865 4.366 1.00 98.56 121 GLY A N 1
ATOM 934 C CA . GLY A 1 121 ? 0.037 6.118 5.082 1.00 98.56 121 GLY A CA 1
ATOM 935 C C . GLY A 1 121 ? -0.639 5.906 6.425 1.00 98.56 121 GLY A C 1
ATOM 936 O O . GLY A 1 121 ? -1.105 4.820 6.753 1.00 98.56 121 GLY A O 1
ATOM 937 N N . VAL A 1 122 ? -0.701 6.964 7.228 1.00 98.81 122 VAL A N 1
ATOM 938 C CA . VAL A 1 122 ? -1.274 6.886 8.573 1.00 98.81 122 VAL A CA 1
ATOM 939 C C . VAL A 1 122 ? -2.178 8.066 8.866 1.00 98.81 122 VAL A C 1
ATOM 941 O O . VAL A 1 122 ? -1.918 9.197 8.445 1.00 98.81 122 VAL A O 1
ATOM 944 N N . ASN A 1 123 ? -3.209 7.826 9.672 1.00 98.75 123 ASN A N 1
ATOM 945 C CA . ASN A 1 123 ? -4.109 8.861 10.164 1.00 98.75 123 ASN A CA 1
ATOM 946 C C . ASN A 1 123 ? -4.708 9.695 9.009 1.00 98.75 123 ASN A C 1
ATOM 948 O O . ASN A 1 123 ? -5.237 9.170 8.035 1.00 98.75 123 ASN A O 1
ATOM 952 N N . MET A 1 124 ? -4.590 11.021 9.102 1.00 98.06 124 MET A N 1
ATOM 953 C CA . MET A 1 124 ? -5.096 11.984 8.123 1.00 98.06 124 MET A CA 1
ATOM 954 C C . MET A 1 124 ? -4.120 12.236 6.955 1.00 98.06 124 MET A C 1
ATOM 956 O O . MET A 1 124 ? -4.161 13.311 6.352 1.00 98.06 124 MET A O 1
ATOM 960 N N . ALA A 1 125 ? -3.203 11.305 6.656 1.00 98.31 125 ALA A N 1
ATOM 961 C CA . ALA A 1 125 ? -2.327 11.420 5.491 1.00 98.31 125 ALA A CA 1
ATOM 962 C C . ALA A 1 125 ? -3.168 11.625 4.221 1.00 98.31 125 ALA A C 1
ATOM 964 O O . ALA A 1 125 ? -4.154 10.924 3.999 1.00 98.31 125 ALA A O 1
ATOM 965 N N . SER A 1 126 ? -2.793 12.617 3.408 1.00 97.75 126 SER A N 1
ATOM 966 C CA . SER A 1 126 ? -3.506 12.979 2.169 1.00 97.75 126 SER A CA 1
ATOM 967 C C . SER A 1 126 ? -2.713 12.658 0.906 1.00 97.75 126 SER A C 1
ATOM 969 O O . SER A 1 126 ? -3.226 12.807 -0.193 1.00 97.75 126 SER A O 1
ATOM 971 N N . THR A 1 127 ? -1.472 12.210 1.053 1.00 98.19 127 THR A N 1
ATOM 972 C CA . THR A 1 127 ? -0.604 11.763 -0.035 1.00 98.19 127 THR A CA 1
ATOM 973 C C . THR A 1 127 ? -0.007 10.419 0.336 1.00 98.19 127 THR A C 1
ATOM 975 O O . THR A 1 127 ? 0.153 10.120 1.519 1.00 98.19 127 THR A O 1
ATOM 978 N N . ASN A 1 128 ? 0.331 9.629 -0.675 1.00 98.69 128 ASN A N 1
ATOM 979 C CA . ASN A 1 128 ? 0.866 8.292 -0.487 1.00 98.69 128 ASN A CA 1
ATOM 980 C C . ASN A 1 128 ? 2.338 8.359 -0.070 1.00 98.69 128 ASN A C 1
ATOM 982 O O . ASN A 1 128 ? 3.079 9.168 -0.639 1.00 98.69 128 ASN A O 1
ATOM 986 N N . GLN A 1 129 ? 2.764 7.490 0.843 1.00 98.44 129 GLN A N 1
ATOM 987 C CA . GLN A 1 129 ? 4.168 7.163 1.066 1.00 98.44 129 GLN A CA 1
ATOM 988 C C . GLN A 1 129 ? 4.472 5.803 0.428 1.00 98.44 129 GLN A C 1
ATOM 990 O O . GLN A 1 129 ? 3.697 4.861 0.523 1.00 98.44 129 GLN A O 1
ATOM 995 N N . ILE A 1 130 ? 5.604 5.737 -0.262 1.00 98.69 130 ILE A N 1
ATOM 996 C CA . ILE A 1 130 ? 6.120 4.552 -0.939 1.00 98.69 130 ILE A CA 1
ATOM 997 C C . ILE A 1 130 ? 7.501 4.321 -0.342 1.00 98.69 130 ILE A C 1
ATOM 999 O O . ILE A 1 130 ? 8.368 5.189 -0.481 1.00 98.69 130 ILE A O 1
ATOM 1003 N N . ALA A 1 131 ? 7.714 3.204 0.337 1.00 98.44 131 ALA A N 1
ATOM 1004 C CA . ALA A 1 131 ? 8.930 2.956 1.102 1.00 98.44 131 ALA A CA 1
ATOM 1005 C C . ALA A 1 131 ? 9.540 1.597 0.762 1.00 98.44 131 ALA A C 1
ATOM 1007 O O . ALA A 1 131 ? 8.887 0.724 0.195 1.00 98.44 131 ALA A O 1
ATOM 1008 N N . ALA A 1 132 ? 10.833 1.460 1.045 1.00 98.62 132 ALA A N 1
ATOM 1009 C CA . ALA A 1 132 ? 11.523 0.186 0.986 1.00 98.62 132 ALA A CA 1
ATOM 1010 C C . ALA A 1 132 ? 12.303 -0.056 2.276 1.00 98.62 132 ALA A C 1
ATOM 1012 O O . ALA A 1 132 ? 13.030 0.825 2.759 1.00 98.62 132 ALA A O 1
ATOM 1013 N N . HIS A 1 133 ? 12.209 -1.289 2.764 1.00 98.62 133 HIS A N 1
ATOM 1014 C CA . HIS A 1 133 ? 12.894 -1.758 3.960 1.00 98.62 133 HIS A CA 1
ATOM 1015 C C . HIS A 1 133 ? 13.717 -2.994 3.623 1.00 98.62 133 HIS A C 1
ATOM 1017 O O . HIS A 1 133 ? 13.217 -3.955 3.043 1.00 98.62 133 HIS A O 1
ATOM 1023 N N . THR A 1 134 ? 14.999 -2.981 3.977 1.00 98.50 134 THR A N 1
ATOM 1024 C CA . THR A 1 134 ? 15.925 -4.062 3.619 1.00 98.50 134 THR A CA 1
ATOM 1025 C C . THR A 1 134 ? 16.864 -4.430 4.766 1.00 98.50 134 THR A C 1
ATOM 1027 O O . THR A 1 134 ? 16.965 -3.747 5.791 1.00 98.50 134 THR A O 1
ATOM 1030 N N . ALA A 1 135 ? 17.617 -5.511 4.564 1.00 97.50 135 ALA A N 1
ATOM 1031 C CA . ALA A 1 135 ? 18.863 -5.774 5.276 1.00 97.50 135 ALA A CA 1
ATOM 1032 C C . ALA A 1 135 ? 19.927 -4.671 5.005 1.00 97.50 135 ALA A C 1
ATOM 1034 O O . ALA A 1 135 ? 19.748 -3.858 4.092 1.00 97.50 135 ALA A O 1
ATOM 1035 N N . PRO A 1 136 ? 21.031 -4.618 5.784 1.00 97.50 136 PRO A N 1
ATOM 1036 C CA . PRO A 1 136 ? 22.135 -3.672 5.582 1.00 97.50 136 PRO A CA 1
ATOM 1037 C C . PRO A 1 136 ? 22.718 -3.654 4.165 1.00 97.50 136 PRO A C 1
ATOM 1039 O O . PRO A 1 136 ? 22.755 -4.682 3.502 1.00 97.50 136 PRO A O 1
ATOM 1042 N N . ASN A 1 137 ? 23.346 -2.528 3.805 1.00 96.12 137 ASN A N 1
ATOM 1043 C CA . ASN A 1 137 ? 24.052 -2.285 2.532 1.00 96.12 137 ASN A CA 1
ATOM 1044 C C . ASN A 1 137 ? 23.151 -2.027 1.313 1.00 96.12 137 ASN A C 1
ATOM 1046 O O . ASN A 1 137 ? 23.555 -2.277 0.180 1.00 96.12 137 ASN A O 1
ATOM 1050 N N . CYS A 1 138 ? 21.977 -1.439 1.533 1.00 97.69 138 CYS A N 1
ATOM 1051 C CA . CYS A 1 138 ? 21.092 -1.001 0.463 1.00 97.69 138 CYS A CA 1
ATOM 1052 C C . CYS A 1 138 ? 20.840 0.504 0.573 1.00 97.69 138 CYS A C 1
ATOM 1054 O O . CYS A 1 138 ? 20.063 0.965 1.403 1.00 97.69 138 CYS A O 1
ATOM 1056 N N . THR A 1 139 ? 21.510 1.291 -0.267 1.00 97.50 139 THR A N 1
ATOM 1057 C CA . THR A 1 139 ? 21.245 2.729 -0.395 1.00 97.50 139 THR A CA 1
ATOM 1058 C C . THR A 1 139 ? 20.802 3.021 -1.816 1.00 97.50 139 THR A C 1
ATOM 1060 O O . THR A 1 139 ? 21.510 2.695 -2.769 1.00 97.50 139 THR A O 1
ATOM 1063 N N . MET A 1 140 ? 19.645 3.648 -1.963 1.00 96.81 140 MET A N 1
ATOM 1064 C CA . MET A 1 140 ? 19.049 3.970 -3.255 1.00 96.81 140 MET A CA 1
ATOM 1065 C C . MET A 1 140 ? 19.126 5.461 -3.555 1.00 96.81 140 MET A C 1
ATOM 1067 O O . MET A 1 140 ? 19.411 6.278 -2.677 1.00 96.81 140 MET A O 1
ATOM 1071 N N . LYS A 1 141 ? 18.886 5.839 -4.812 1.00 95.69 141 LYS A N 1
ATOM 1072 C CA . LYS A 1 141 ? 18.706 7.239 -5.192 1.00 95.69 141 LYS A CA 1
ATOM 1073 C C . LYS A 1 141 ? 17.322 7.416 -5.794 1.00 95.69 141 LYS A C 1
ATOM 1075 O O . LYS A 1 141 ? 16.792 6.542 -6.465 1.00 95.69 141 LYS A O 1
ATOM 1080 N N . PHE A 1 142 ? 16.781 8.609 -5.597 1.00 95.19 142 PHE A N 1
ATOM 1081 C CA . PHE A 1 142 ? 15.454 8.988 -6.065 1.00 95.19 142 PHE A CA 1
ATOM 1082 C C . PHE A 1 142 ? 15.585 10.021 -7.188 1.00 95.19 142 PHE A C 1
ATOM 1084 O O . PHE A 1 142 ? 15.477 11.227 -6.974 1.00 95.19 142 PHE A O 1
ATOM 1091 N N . GLN A 1 143 ? 15.926 9.547 -8.388 1.00 94.19 143 GLN A N 1
ATOM 1092 C CA . GLN A 1 143 ? 16.153 10.376 -9.580 1.00 94.19 143 GLN A CA 1
ATOM 1093 C C . GLN A 1 143 ? 15.068 10.132 -10.629 1.00 94.19 143 GLN A C 1
ATOM 1095 O O . GLN A 1 143 ? 14.531 9.033 -10.719 1.00 94.19 143 GLN A O 1
ATOM 1100 N N . ASN A 1 144 ? 14.787 11.124 -11.481 1.00 96.31 144 ASN A N 1
ATOM 1101 C CA . ASN A 1 144 ? 13.808 11.003 -12.576 1.00 96.31 144 ASN A CA 1
ATOM 1102 C C . ASN A 1 144 ? 12.431 10.495 -12.110 1.00 96.31 144 ASN A C 1
ATOM 1104 O O . ASN A 1 144 ? 11.833 9.621 -12.737 1.00 96.31 144 ASN A O 1
ATOM 1108 N N . GLN A 1 145 ? 11.947 11.045 -11.001 1.00 97.81 145 GLN A N 1
ATOM 1109 C CA . GLN A 1 145 ? 10.633 10.762 -10.437 1.00 97.81 145 GLN A CA 1
ATOM 1110 C C . GLN A 1 145 ? 9.879 12.066 -10.164 1.00 97.81 145 GLN A C 1
ATOM 1112 O O . GLN A 1 145 ? 10.488 13.137 -10.106 1.00 97.81 145 GLN A O 1
ATOM 1117 N N . THR A 1 146 ? 8.564 11.981 -9.988 1.00 98.06 146 THR A N 1
ATOM 1118 C CA . THR A 1 146 ? 7.727 13.135 -9.618 1.00 98.06 146 THR A CA 1
ATOM 1119 C C . THR A 1 146 ? 7.521 13.274 -8.111 1.00 98.06 146 THR A C 1
ATOM 1121 O O . THR A 1 146 ? 7.123 14.349 -7.658 1.00 98.06 146 THR A O 1
ATOM 1124 N N . GLY A 1 147 ? 7.771 12.213 -7.338 1.00 97.50 147 GLY A N 1
ATOM 1125 C CA . GLY A 1 147 ? 7.588 12.186 -5.894 1.00 97.50 147 GLY A CA 1
ATOM 1126 C C . GLY A 1 147 ? 8.690 12.887 -5.106 1.00 97.50 147 GLY A C 1
ATOM 1127 O O . GLY A 1 147 ? 9.813 13.071 -5.586 1.00 97.50 147 GLY A O 1
ATOM 1128 N N . TRP A 1 148 ? 8.372 13.263 -3.866 1.00 96.88 148 TRP A N 1
ATOM 1129 C CA . TRP A 1 148 ? 9.370 13.715 -2.890 1.00 96.88 148 TRP A CA 1
ATOM 1130 C C . TRP A 1 148 ? 10.290 12.556 -2.481 1.00 96.88 148 TRP A C 1
ATOM 1132 O O . TRP A 1 148 ? 9.989 11.405 -2.768 1.00 96.88 148 TRP A O 1
ATOM 1142 N N . ALA A 1 149 ? 11.413 12.836 -1.823 1.00 95.44 149 ALA A N 1
ATOM 1143 C CA . ALA A 1 149 ? 12.314 11.805 -1.302 1.00 95.44 149 ALA A CA 1
ATOM 1144 C C . ALA A 1 149 ? 12.604 12.059 0.180 1.00 95.44 149 ALA A C 1
ATOM 1146 O O . ALA A 1 149 ? 12.805 13.208 0.582 1.00 95.44 149 ALA A O 1
ATOM 1147 N N . ASN A 1 150 ? 12.630 10.995 0.977 1.00 92.56 150 ASN A N 1
ATOM 1148 C CA . ASN A 1 150 ? 12.970 11.011 2.392 1.00 92.56 150 ASN A CA 1
ATOM 1149 C C . ASN A 1 150 ? 13.852 9.803 2.717 1.00 92.56 150 ASN A C 1
ATOM 1151 O O . ASN A 1 150 ? 13.443 8.662 2.528 1.00 92.56 150 ASN A O 1
ATOM 1155 N N . GLY A 1 151 ? 15.060 10.057 3.216 1.00 92.94 151 GLY A N 1
ATOM 1156 C CA . GLY A 1 151 ? 16.056 9.003 3.393 1.00 92.94 151 GLY A CA 1
ATOM 1157 C C . GLY A 1 151 ? 16.560 8.433 2.061 1.00 92.94 151 GLY A C 1
ATOM 1158 O O . GLY A 1 151 ? 15.974 8.625 1.001 1.00 92.94 151 GLY A O 1
ATOM 1159 N N . TYR A 1 152 ? 17.703 7.758 2.117 1.00 96.50 152 TYR A N 1
ATOM 1160 C CA . TYR A 1 152 ? 18.293 7.041 0.977 1.00 96.50 152 TYR A CA 1
ATOM 1161 C C . TYR A 1 152 ? 18.747 5.637 1.377 1.00 96.50 152 TYR A C 1
ATOM 1163 O O . TYR A 1 152 ? 18.831 4.757 0.529 1.00 96.50 152 TYR A O 1
ATOM 1171 N N . ASP A 1 153 ? 19.055 5.435 2.659 1.00 97.44 153 ASP A N 1
ATOM 1172 C CA . ASP A 1 153 ? 19.414 4.141 3.223 1.00 97.44 153 ASP A CA 1
ATOM 1173 C C . ASP A 1 153 ? 18.143 3.352 3.550 1.00 97.44 153 ASP A C 1
ATOM 1175 O O . ASP A 1 153 ? 17.373 3.748 4.422 1.00 97.44 153 ASP A O 1
ATOM 1179 N N . CYS A 1 154 ? 17.915 2.265 2.820 1.00 98.19 154 CYS A N 1
ATOM 1180 C CA . CYS A 1 154 ? 16.736 1.413 2.962 1.00 98.19 154 CYS A CA 1
ATOM 1181 C C . CYS A 1 154 ? 16.904 0.386 4.087 1.00 98.19 154 CYS A C 1
ATOM 1183 O O . CYS A 1 154 ? 15.945 -0.273 4.491 1.00 98.19 154 CYS A O 1
ATOM 1185 N N . ALA A 1 155 ? 18.122 0.233 4.613 1.00 97.38 155 ALA A N 1
ATOM 1186 C CA . ALA A 1 155 ? 18.389 -0.747 5.642 1.00 97.38 155 ALA A CA 1
ATOM 1187 C C . ALA A 1 155 ? 17.794 -0.317 6.984 1.00 97.38 155 ALA A C 1
ATOM 1189 O O . ALA A 1 155 ? 18.220 0.675 7.573 1.00 97.38 155 ALA A O 1
ATOM 1190 N N . VAL A 1 156 ? 16.887 -1.118 7.539 1.00 95.81 156 VAL A N 1
ATOM 1191 C CA . VAL A 1 156 ? 16.180 -0.791 8.794 1.00 95.81 156 VAL A CA 1
ATOM 1192 C C . VAL A 1 156 ? 17.151 -0.517 9.950 1.00 95.81 156 VAL A C 1
ATOM 1194 O O . VAL A 1 156 ? 16.929 0.362 10.780 1.00 95.81 156 VAL A O 1
ATOM 1197 N N . SER A 1 157 ? 18.272 -1.242 9.995 1.00 94.88 157 SER A N 1
ATOM 1198 C CA . SER A 1 157 ? 19.277 -1.118 11.057 1.00 94.88 157 SER A CA 1
ATOM 1199 C C . SER A 1 157 ? 20.085 0.182 11.029 1.00 94.88 157 SER A C 1
ATOM 1201 O O . SER A 1 157 ? 20.669 0.538 12.051 1.00 94.88 157 SER A O 1
ATOM 1203 N N . THR A 1 158 ? 20.189 0.853 9.877 1.00 93.19 158 THR A N 1
ATOM 1204 C CA . THR A 1 158 ? 21.060 2.032 9.690 1.00 93.19 158 THR A CA 1
ATOM 1205 C C . THR A 1 158 ? 20.305 3.258 9.176 1.00 93.19 158 THR A C 1
ATOM 1207 O O . THR A 1 158 ? 20.559 4.358 9.664 1.00 93.19 158 THR A O 1
ATOM 1210 N N . GLY A 1 159 ? 19.329 3.071 8.287 1.00 84.12 159 GLY A N 1
ATOM 1211 C CA . GLY A 1 159 ? 18.374 4.084 7.831 1.00 84.12 159 GLY A CA 1
ATOM 1212 C C . GLY A 1 159 ? 17.205 4.315 8.794 1.00 84.12 159 GLY A C 1
ATOM 1213 O O . GLY A 1 159 ? 16.534 5.343 8.721 1.00 84.12 159 GLY A O 1
ATOM 1214 N N . GLY A 1 160 ? 17.003 3.406 9.754 1.00 90.88 160 GLY A N 1
ATOM 1215 C CA . GLY A 1 160 ? 15.943 3.479 10.756 1.00 90.88 160 GLY A CA 1
ATOM 1216 C C . GLY A 1 160 ? 14.612 2.901 10.274 1.00 90.88 160 GLY A C 1
ATOM 1217 O O . GLY A 1 160 ? 14.493 2.378 9.169 1.00 90.88 160 GLY A O 1
ATOM 1218 N N . ALA A 1 161 ? 13.588 3.012 11.124 1.00 87.56 161 ALA A N 1
ATOM 1219 C CA . ALA A 1 161 ? 12.277 2.403 10.887 1.00 87.56 161 ALA A CA 1
ATOM 1220 C C . ALA A 1 161 ? 11.542 2.950 9.652 1.00 87.56 161 ALA A C 1
ATOM 1222 O O . ALA A 1 161 ? 10.639 2.290 9.169 1.00 87.56 161 ALA A O 1
ATOM 1223 N N . ALA A 1 162 ? 11.923 4.125 9.141 1.00 89.06 162 ALA A N 1
ATOM 1224 C CA . ALA A 1 162 ? 11.323 4.714 7.943 1.00 89.06 162 ALA A CA 1
ATOM 1225 C C . ALA A 1 162 ? 11.872 4.135 6.626 1.00 89.06 162 ALA A C 1
ATOM 1227 O O . ALA A 1 162 ? 11.297 4.401 5.575 1.00 89.06 162 ALA A O 1
ATOM 1228 N N . GLY A 1 163 ? 12.988 3.392 6.669 1.00 95.94 163 GLY A N 1
ATOM 1229 C CA . GLY A 1 163 ? 13.669 2.920 5.464 1.00 95.94 163 GLY A CA 1
ATOM 1230 C C . GLY A 1 163 ? 14.058 4.069 4.527 1.00 95.94 163 GLY A C 1
ATOM 1231 O O . GLY A 1 163 ? 14.331 5.196 4.957 1.00 95.94 163 GLY A O 1
ATOM 1232 N N . CYS A 1 164 ? 14.069 3.784 3.228 1.00 97.88 164 CYS A N 1
ATOM 1233 C CA . CYS A 1 164 ? 14.191 4.801 2.191 1.00 97.88 164 CYS A CA 1
ATOM 1234 C C . CYS A 1 164 ? 12.817 5.003 1.552 1.00 97.88 164 CYS A C 1
ATOM 1236 O O . CYS A 1 164 ? 12.150 4.036 1.192 1.00 97.88 164 CYS A O 1
ATOM 1238 N N . ALA A 1 165 ? 12.386 6.253 1.412 1.00 97.31 165 ALA A N 1
ATOM 1239 C CA . ALA A 1 165 ? 11.012 6.548 1.045 1.00 97.31 165 ALA A CA 1
ATOM 1240 C C . ALA A 1 165 ? 10.893 7.654 -0.002 1.00 97.31 165 ALA A C 1
ATOM 1242 O O . ALA A 1 165 ? 11.697 8.582 -0.114 1.00 97.31 165 ALA A O 1
ATOM 1243 N N . THR A 1 166 ? 9.807 7.562 -0.746 1.00 97.94 166 THR A N 1
ATOM 1244 C CA . THR A 1 166 ? 9.286 8.561 -1.663 1.00 97.94 166 THR A CA 1
ATOM 1245 C C . THR A 1 166 ? 7.768 8.630 -1.501 1.00 97.94 166 THR A C 1
ATOM 1247 O O . THR A 1 166 ? 7.204 7.994 -0.616 1.00 97.94 166 THR A O 1
ATOM 1250 N N . GLY A 1 167 ? 7.070 9.415 -2.311 1.00 96.00 167 GLY A N 1
ATOM 1251 C CA . GLY A 1 167 ? 5.625 9.502 -2.202 1.00 96.00 167 GLY A CA 1
ATOM 1252 C C . GLY A 1 167 ? 4.996 10.462 -3.187 1.00 96.00 167 GLY A C 1
ATOM 1253 O O . GLY A 1 167 ? 5.681 11.194 -3.906 1.00 96.00 167 GLY A O 1
ATOM 1254 N N . THR A 1 168 ? 3.668 10.460 -3.235 1.00 97.88 168 THR A N 1
ATOM 1255 C CA . THR A 1 168 ? 2.936 11.362 -4.126 1.00 97.88 168 THR A CA 1
ATOM 1256 C C . THR A 1 168 ? 3.005 12.795 -3.597 1.00 97.88 168 THR A C 1
ATOM 1258 O O . THR A 1 168 ? 3.022 13.041 -2.395 1.00 97.88 168 THR A O 1
ATOM 1261 N N . ASN A 1 169 ? 3.035 13.763 -4.514 1.00 96.12 169 ASN A N 1
ATOM 1262 C CA . ASN A 1 169 ? 2.740 15.166 -4.197 1.00 96.12 169 ASN A CA 1
ATOM 1263 C C . ASN A 1 169 ? 1.254 15.494 -4.434 1.00 96.12 169 ASN A C 1
ATOM 1265 O O . ASN A 1 169 ? 0.730 16.462 -3.890 1.00 96.12 169 ASN A O 1
ATOM 1269 N N . ASP A 1 170 ? 0.584 14.692 -5.266 1.00 93.88 170 ASP A N 1
ATOM 1270 C CA . ASP A 1 170 ? -0.835 14.815 -5.586 1.00 93.88 170 ASP A CA 1
ATOM 1271 C C . ASP A 1 170 ? -1.686 14.092 -4.531 1.00 93.88 170 ASP A C 1
ATOM 1273 O O . ASP A 1 170 ? -1.433 12.925 -4.201 1.00 93.88 170 ASP A O 1
ATOM 1277 N N . GLN A 1 171 ? -2.706 14.790 -4.027 1.00 96.62 171 GLN A N 1
ATOM 1278 C CA . GLN A 1 171 ? -3.649 14.271 -3.038 1.00 96.62 171 GLN A CA 1
ATOM 1279 C C . GLN A 1 171 ? -4.617 13.229 -3.610 1.00 96.62 171 GLN A C 1
ATOM 1281 O O . GLN A 1 171 ? -5.228 12.475 -2.862 1.00 96.62 171 GLN A O 1
ATOM 1286 N N . THR A 1 172 ? -4.741 13.125 -4.936 1.00 97.50 172 THR A N 1
ATOM 1287 C CA . THR A 1 172 ? -5.493 12.033 -5.573 1.00 97.50 172 THR A CA 1
ATOM 1288 C C . THR A 1 172 ? -4.781 10.683 -5.467 1.00 97.50 172 THR A C 1
ATOM 1290 O O . THR A 1 172 ? -5.376 9.657 -5.780 1.00 97.50 172 THR A O 1
ATOM 1293 N N . GLY A 1 173 ? -3.525 10.660 -5.011 1.00 97.81 173 GLY A N 1
ATOM 1294 C CA . GLY A 1 173 ? -2.748 9.436 -4.852 1.00 97.81 173 GLY A CA 1
ATOM 1295 C C . GLY A 1 173 ? -3.106 8.598 -3.625 1.00 97.81 173 GLY A C 1
ATOM 1296 O O . GLY A 1 173 ? -2.710 7.436 -3.579 1.00 97.81 173 GLY A O 1
ATOM 1297 N N . TYR A 1 174 ? -3.822 9.139 -2.636 1.00 98.81 174 TYR A N 1
ATOM 1298 C CA . TYR A 1 174 ? -4.075 8.427 -1.380 1.00 98.81 174 TYR A CA 1
ATOM 1299 C C . TYR A 1 174 ? -5.388 8.835 -0.701 1.00 98.81 174 TYR A C 1
ATOM 1301 O O . TYR A 1 174 ? -5.881 9.948 -0.896 1.00 98.81 174 TYR A O 1
ATOM 1309 N N . GLY A 1 175 ? -5.928 7.927 0.116 1.00 98.75 175 GLY A N 1
ATOM 1310 C CA . GLY A 1 175 ? -7.023 8.177 1.051 1.00 98.75 175 GLY A CA 1
ATOM 1311 C C . GLY A 1 175 ? -8.234 8.846 0.407 1.00 98.75 175 GLY A C 1
ATOM 1312 O O . GLY A 1 175 ? -8.697 8.451 -0.666 1.00 98.75 175 GLY A O 1
ATOM 1313 N N . ASP A 1 176 ? -8.740 9.896 1.050 1.00 98.75 176 ASP A N 1
ATOM 1314 C CA . ASP A 1 176 ? -9.987 10.552 0.638 1.00 98.75 176 ASP A CA 1
ATOM 1315 C C . ASP A 1 176 ? -9.909 11.146 -0.776 1.00 98.75 176 ASP A C 1
ATOM 1317 O O . ASP A 1 176 ? -10.878 11.072 -1.536 1.00 98.75 176 ASP A O 1
ATOM 1321 N N . GLY A 1 177 ? -8.757 11.707 -1.159 1.00 98.62 177 GLY A N 1
ATOM 1322 C CA . GLY A 1 177 ? -8.560 12.282 -2.491 1.00 98.62 177 GLY A CA 1
ATOM 1323 C C . GLY A 1 177 ? -8.537 11.216 -3.587 1.00 98.62 177 GLY A C 1
ATOM 1324 O O . GLY A 1 177 ? -9.127 11.414 -4.653 1.00 98.62 177 GLY A O 1
ATOM 1325 N N . PHE A 1 178 ? -7.926 10.060 -3.312 1.00 98.81 178 PHE A N 1
ATOM 1326 C CA . PHE A 1 178 ? -7.986 8.891 -4.194 1.00 98.81 178 PHE A CA 1
ATOM 1327 C C . PHE A 1 178 ? -9.424 8.396 -4.364 1.00 98.81 178 PHE A C 1
ATOM 1329 O O . PHE A 1 178 ? -9.897 8.210 -5.489 1.00 98.81 178 PHE A O 1
ATOM 1336 N N . ASN A 1 179 ? -10.148 8.249 -3.256 1.00 98.81 179 ASN A N 1
ATOM 1337 C CA . ASN A 1 179 ? -11.523 7.755 -3.248 1.00 98.81 179 ASN A CA 1
ATOM 1338 C C . ASN A 1 179 ? -12.481 8.705 -3.983 1.00 98.81 179 ASN A C 1
ATOM 1340 O O . ASN A 1 179 ? -13.281 8.260 -4.810 1.00 98.81 179 ASN A O 1
ATOM 1344 N N . ALA A 1 180 ? -12.351 10.019 -3.773 1.00 98.50 180 ALA A N 1
ATOM 1345 C CA . ALA A 1 180 ? -13.149 11.038 -4.460 1.00 98.50 180 ALA A CA 1
ATOM 1346 C C . ALA A 1 180 ? -12.934 11.052 -5.985 1.00 98.50 180 ALA A C 1
ATOM 1348 O O . ALA A 1 180 ? -13.839 11.421 -6.736 1.00 98.50 180 ALA A O 1
ATOM 1349 N N . ASN A 1 181 ? -11.764 10.611 -6.455 1.00 96.62 181 ASN A N 1
ATOM 1350 C CA . ASN A 1 181 ? -11.448 10.455 -7.875 1.00 96.62 181 ASN A CA 1
ATOM 1351 C C . ASN A 1 181 ? -11.965 9.126 -8.481 1.00 96.62 181 ASN A C 1
ATOM 1353 O O . ASN A 1 181 ? -11.783 8.867 -9.672 1.00 96.62 181 ASN A O 1
ATOM 1357 N N . GLY A 1 182 ? -12.605 8.258 -7.690 1.00 98.19 182 GLY A N 1
ATOM 1358 C CA . GLY A 1 182 ? -12.966 6.897 -8.110 1.00 98.19 182 GLY A CA 1
ATOM 1359 C C . GLY A 1 182 ? -11.752 5.964 -8.217 1.00 98.19 182 GLY A C 1
ATOM 1360 O O . GLY A 1 182 ? -11.753 5.009 -9.005 1.00 98.19 182 GLY A O 1
ATOM 1361 N N . GLY A 1 183 ? -10.696 6.286 -7.473 1.00 98.62 183 GLY A N 1
ATOM 1362 C CA . GLY A 1 183 ? -9.446 5.556 -7.393 1.00 98.62 183 GLY A CA 1
ATOM 1363 C C . GLY A 1 183 ? -8.534 5.700 -8.606 1.00 98.62 183 GLY A C 1
ATOM 1364 O O . GLY A 1 183 ? -8.394 6.781 -9.189 1.00 98.62 183 GLY A O 1
ATOM 1365 N N . GLY A 1 184 ? -7.884 4.601 -8.984 1.00 98.62 184 GLY A N 1
ATOM 1366 C CA . GLY A 1 184 ? -6.887 4.582 -10.047 1.00 98.62 184 GLY A CA 1
ATOM 1367 C C . GLY A 1 184 ? -6.115 3.270 -10.123 1.00 98.62 184 GLY A C 1
ATOM 1368 O O . GLY A 1 184 ? -6.502 2.264 -9.528 1.00 98.62 184 GLY A O 1
ATOM 1369 N N . VAL A 1 185 ? -5.017 3.289 -10.875 1.00 98.94 185 VAL A N 1
ATOM 1370 C CA . VAL A 1 185 ? -4.102 2.153 -11.005 1.00 98.94 185 VAL A CA 1
ATOM 1371 C C . VAL A 1 185 ? -2.771 2.507 -10.365 1.00 98.94 185 VAL A C 1
ATOM 1373 O O . VAL A 1 185 ? -2.130 3.476 -10.772 1.00 98.94 185 VAL A O 1
ATOM 1376 N N . TYR A 1 186 ? -2.342 1.689 -9.408 1.00 98.94 186 TYR A N 1
ATOM 1377 C CA . TYR A 1 186 ? -0.950 1.646 -8.979 1.00 98.94 186 TYR A CA 1
ATOM 1378 C C . TYR A 1 186 ? -0.217 0.567 -9.772 1.00 98.94 186 TYR A C 1
ATOM 1380 O O . TYR A 1 186 ? -0.703 -0.559 -9.907 1.00 98.94 186 TYR A O 1
ATOM 1388 N N . ALA A 1 187 ? 0.937 0.923 -10.328 1.00 98.88 187 ALA A N 1
ATOM 1389 C CA . ALA A 1 187 ? 1.782 0.012 -11.084 1.00 98.88 187 ALA A CA 1
ATOM 1390 C C . ALA A 1 187 ? 3.171 -0.067 -10.456 1.00 98.88 187 ALA A C 1
ATOM 1392 O O . ALA A 1 187 ? 3.779 0.973 -10.220 1.00 98.88 187 ALA A O 1
ATOM 1393 N N . MET A 1 188 ? 3.688 -1.277 -10.253 1.00 98.81 188 MET A N 1
ATOM 1394 C CA . MET A 1 188 ? 5.066 -1.520 -9.828 1.00 98.81 188 MET A CA 1
ATOM 1395 C C . MET A 1 188 ? 5.806 -2.289 -10.920 1.00 98.81 188 MET A C 1
ATOM 1397 O O . MET A 1 188 ? 5.398 -3.387 -11.289 1.00 98.81 188 MET A O 1
ATOM 1401 N N . GLN A 1 189 ? 6.905 -1.732 -11.422 1.00 98.81 189 GLN A N 1
ATOM 1402 C CA . GLN A 1 189 ? 7.859 -2.450 -12.262 1.00 98.81 189 GLN A CA 1
ATOM 1403 C C . GLN A 1 189 ? 9.070 -2.821 -11.417 1.00 98.81 189 GLN A C 1
ATOM 1405 O O . GLN A 1 189 ? 9.774 -1.931 -10.944 1.00 98.81 189 GLN A O 1
ATOM 1410 N N . TRP A 1 190 ? 9.342 -4.112 -11.288 1.00 98.75 190 TRP A N 1
ATOM 1411 C CA . TRP A 1 190 ? 10.490 -4.636 -10.558 1.00 98.75 190 TRP A CA 1
ATOM 1412 C C . TRP A 1 190 ? 11.430 -5.372 -11.515 1.00 98.75 190 TRP A C 1
ATOM 1414 O O . TRP A 1 190 ? 11.006 -6.237 -12.281 1.00 98.75 190 TRP A O 1
ATOM 1424 N N . THR A 1 191 ? 12.704 -4.989 -11.492 1.00 98.69 191 THR A N 1
ATOM 1425 C CA . THR A 1 191 ? 13.804 -5.561 -12.280 1.00 98.69 191 THR A CA 1
ATOM 1426 C C . THR A 1 191 ? 15.040 -5.730 -11.393 1.00 98.69 191 THR A C 1
ATOM 1428 O O . THR A 1 191 ? 15.059 -5.200 -10.286 1.00 98.69 191 THR A O 1
ATOM 1431 N N . SER A 1 192 ? 16.101 -6.354 -11.908 1.00 98.38 192 SER A N 1
ATOM 1432 C CA . SER A 1 192 ? 17.402 -6.418 -11.223 1.00 98.38 192 SER A CA 1
ATOM 1433 C C . SER A 1 192 ? 18.077 -5.061 -10.991 1.00 98.38 192 SER A C 1
ATOM 1435 O O . SER A 1 192 ? 19.005 -4.965 -10.196 1.00 98.38 192 SER A O 1
ATOM 1437 N N . GLU A 1 193 ? 17.662 -4.008 -11.699 1.00 98.19 193 GLU A N 1
ATOM 1438 C CA . GLU A 1 193 ? 18.304 -2.688 -11.618 1.00 98.19 193 GLU A CA 1
ATOM 1439 C C . GLU A 1 193 ? 17.502 -1.693 -10.781 1.00 98.19 193 GLU A C 1
ATOM 1441 O O . GLU A 1 193 ? 18.073 -0.800 -10.168 1.00 98.19 193 GLU A O 1
ATOM 1446 N N . PHE A 1 194 ? 16.175 -1.808 -10.785 1.00 98.44 194 PHE A N 1
ATOM 1447 C CA . PHE A 1 194 ? 15.300 -0.840 -10.136 1.00 98.44 194 PHE A CA 1
ATOM 1448 C C . PHE A 1 194 ? 13.937 -1.426 -9.776 1.00 98.44 194 PHE A C 1
ATOM 1450 O O . PHE A 1 194 ? 13.450 -2.375 -10.406 1.00 98.44 194 PHE A O 1
ATOM 1457 N N . MET A 1 195 ? 13.272 -0.739 -8.849 1.00 98.69 195 MET A N 1
ATOM 1458 C CA . MET A 1 195 ? 11.837 -0.842 -8.600 1.00 98.69 195 MET A CA 1
ATOM 1459 C C . MET A 1 195 ? 11.192 0.527 -8.840 1.00 98.69 195 MET A C 1
ATOM 1461 O O . MET A 1 195 ? 11.562 1.535 -8.246 1.00 98.69 195 MET A O 1
ATOM 1465 N N . LYS A 1 196 ? 10.239 0.610 -9.763 1.00 98.81 196 LYS A N 1
ATOM 1466 C CA . LYS A 1 196 ? 9.536 1.862 -10.067 1.00 98.81 196 LYS A CA 1
ATOM 1467 C C . LYS A 1 196 ? 8.066 1.721 -9.763 1.00 98.81 196 LYS A C 1
ATOM 1469 O O . LYS A 1 196 ? 7.466 0.710 -10.119 1.00 98.81 196 LYS A O 1
ATOM 1474 N N . VAL A 1 197 ? 7.495 2.761 -9.170 1.00 98.88 197 VAL A N 1
ATOM 1475 C CA . VAL A 1 197 ? 6.075 2.844 -8.846 1.00 98.88 197 VAL A CA 1
ATOM 1476 C C . VAL A 1 197 ? 5.455 4.020 -9.590 1.00 98.88 197 VAL A C 1
ATOM 1478 O O . VAL A 1 197 ? 5.983 5.135 -9.575 1.00 98.88 197 VAL A O 1
ATOM 1481 N N . TRP A 1 198 ? 4.318 3.775 -10.233 1.00 98.88 198 TRP A N 1
ATOM 1482 C CA . TRP A 1 198 ? 3.466 4.787 -10.851 1.00 98.88 198 TRP A CA 1
ATOM 1483 C C . TRP A 1 198 ? 2.093 4.778 -10.197 1.00 98.88 198 TRP A C 1
ATOM 1485 O O . TRP A 1 198 ? 1.583 3.727 -9.812 1.00 98.88 198 TRP A O 1
ATOM 1495 N N . PHE A 1 199 ? 1.480 5.954 -10.166 1.00 98.75 199 PHE A N 1
ATOM 1496 C CA . PHE A 1 199 ? 0.064 6.125 -9.897 1.00 98.75 199 PHE A CA 1
ATOM 1497 C C . PHE A 1 199 ? -0.589 6.775 -11.115 1.00 98.75 199 PHE A C 1
ATOM 1499 O O . PHE A 1 199 ? -0.131 7.813 -11.596 1.00 98.75 199 PHE A O 1
ATOM 1506 N N . PHE A 1 200 ? -1.670 6.166 -11.592 1.00 98.69 200 PHE A N 1
ATOM 1507 C CA . PHE A 1 200 ? -2.512 6.705 -12.649 1.00 98.69 200 PHE A CA 1
ATOM 1508 C C . PHE A 1 200 ? -3.907 6.973 -12.081 1.00 98.69 200 PHE A C 1
ATOM 1510 O O . PHE A 1 200 ? -4.603 6.010 -11.735 1.00 98.69 200 PHE A O 1
ATOM 1517 N N . PRO A 1 201 ? -4.355 8.239 -11.991 1.00 98.25 201 PRO A N 1
ATOM 1518 C CA . PRO A 1 201 ? -5.715 8.528 -11.560 1.00 98.25 201 PRO A CA 1
ATOM 1519 C C . PRO A 1 201 ? -6.715 7.906 -12.540 1.00 98.25 201 PRO A C 1
ATOM 1521 O O . PRO A 1 201 ? -6.417 7.727 -13.722 1.00 98.25 201 PRO A O 1
ATOM 1524 N N . ARG A 1 202 ? -7.919 7.578 -12.057 1.00 98.12 202 ARG A N 1
ATOM 1525 C CA . ARG A 1 202 ? -8.963 6.846 -12.799 1.00 98.12 202 ARG A CA 1
ATOM 1526 C C . ARG A 1 202 ? -9.169 7.293 -14.252 1.00 98.12 202 ARG A C 1
ATOM 1528 O O . ARG A 1 202 ? -9.377 6.455 -15.124 1.00 98.12 202 ARG A O 1
ATOM 1535 N N . ASN A 1 203 ? -9.132 8.596 -14.516 1.00 96.94 203 ASN A N 1
ATOM 1536 C CA . ASN A 1 203 ? -9.365 9.201 -15.832 1.00 96.94 203 ASN A CA 1
ATOM 1537 C C . ASN A 1 203 ? -8.101 9.347 -16.708 1.00 96.94 203 ASN A C 1
ATOM 1539 O O . ASN A 1 203 ? -8.209 9.841 -17.828 1.00 96.94 203 ASN A O 1
ATOM 1543 N N . ALA A 1 204 ? -6.931 8.927 -16.222 1.00 97.69 204 ALA A N 1
ATOM 1544 C CA . ALA A 1 204 ? -5.647 9.013 -16.918 1.00 97.69 204 ALA A CA 1
ATOM 1545 C C . ALA A 1 204 ? -4.888 7.671 -16.932 1.00 97.69 204 ALA A C 1
ATOM 1547 O O . ALA A 1 204 ? -3.662 7.649 -17.028 1.00 97.69 204 ALA A O 1
ATOM 1548 N N . ILE A 1 205 ? -5.607 6.547 -16.835 1.00 98.69 205 ILE A N 1
ATOM 1549 C CA . ILE A 1 205 ? -5.016 5.209 -16.960 1.00 98.69 205 ILE A CA 1
ATOM 1550 C C . ILE A 1 205 ? -4.452 5.038 -18.386 1.00 98.69 205 ILE A C 1
ATOM 1552 O O . ILE A 1 205 ? -5.201 5.220 -19.352 1.00 98.69 205 ILE A O 1
ATOM 1556 N N . PRO A 1 206 ? -3.167 4.660 -18.545 1.00 98.62 206 PRO A N 1
ATOM 1557 C CA . PRO A 1 206 ? -2.547 4.468 -19.852 1.00 98.62 206 PRO A CA 1
ATOM 1558 C C . PRO A 1 206 ? -3.312 3.502 -20.769 1.00 98.62 206 PRO A C 1
ATOM 1560 O O . PRO A 1 206 ? -3.896 2.497 -20.336 1.00 98.62 206 PRO A O 1
ATOM 1563 N N . ALA A 1 207 ? -3.288 3.786 -22.072 1.00 98.25 207 ALA A N 1
ATOM 1564 C CA . ALA A 1 207 ? -4.004 2.996 -23.073 1.00 98.25 207 ALA A CA 1
ATOM 1565 C C . ALA A 1 207 ? -3.436 1.571 -23.193 1.00 98.25 207 ALA A C 1
ATOM 1567 O O . ALA A 1 207 ? -4.185 0.622 -23.448 1.00 98.25 207 ALA A O 1
ATOM 1568 N N . SER A 1 208 ? -2.131 1.398 -22.965 1.00 98.12 208 SER A N 1
ATOM 1569 C CA . SER A 1 208 ? -1.481 0.085 -22.941 1.00 98.12 208 SER A CA 1
ATOM 1570 C C . SER A 1 208 ? -2.014 -0.813 -21.813 1.00 98.12 208 SER A C 1
ATOM 1572 O O . SER A 1 208 ? -2.250 -2.000 -22.037 1.00 98.12 208 SER A O 1
ATOM 1574 N N . ILE A 1 209 ? -2.316 -0.251 -20.633 1.00 98.31 209 ILE A N 1
ATOM 1575 C CA . ILE A 1 209 ? -2.972 -0.976 -19.528 1.00 98.31 209 ILE A CA 1
ATOM 1576 C C . ILE A 1 209 ? -4.399 -1.363 -19.924 1.00 98.31 209 ILE A C 1
ATOM 1578 O O . ILE A 1 209 ? -4.779 -2.531 -19.821 1.00 98.31 209 ILE A O 1
ATOM 1582 N N . SER A 1 210 ? -5.175 -0.399 -20.426 1.00 95.88 210 SER A N 1
ATOM 1583 C CA . SER A 1 210 ? -6.592 -0.597 -20.766 1.00 95.88 210 SER A CA 1
ATOM 1584 C C . SER A 1 210 ? -6.799 -1.608 -21.902 1.00 95.88 210 SER A C 1
ATOM 1586 O O . SER A 1 210 ? -7.792 -2.331 -21.920 1.00 95.88 210 SER A O 1
ATOM 1588 N N . SER A 1 211 ? -5.845 -1.699 -22.834 1.00 95.62 211 SER A N 1
ATOM 1589 C CA . SER A 1 211 ? -5.837 -2.685 -23.926 1.00 95.62 211 SER A CA 1
ATOM 1590 C C . SER A 1 211 ? -5.252 -4.050 -23.529 1.00 95.62 211 SER A C 1
ATOM 1592 O O . SER A 1 211 ? -5.203 -4.961 -24.354 1.00 95.62 211 SER A O 1
ATOM 1594 N N . GLY A 1 212 ? -4.824 -4.220 -22.271 1.00 95.62 212 GLY A N 1
ATOM 1595 C CA . GLY A 1 212 ? -4.293 -5.481 -21.747 1.00 95.62 212 GLY A CA 1
ATOM 1596 C C . GLY A 1 212 ? -2.870 -5.818 -22.202 1.00 95.62 212 GLY A C 1
ATOM 1597 O O . GLY A 1 212 ? -2.439 -6.953 -22.022 1.00 95.62 212 GLY A O 1
ATOM 1598 N N . SER A 1 213 ? -2.144 -4.857 -22.776 1.00 97.19 213 SER A N 1
ATOM 1599 C CA . SER A 1 213 ? -0.758 -5.004 -23.242 1.00 97.19 213 SER A CA 1
ATOM 1600 C C . SER A 1 213 ? 0.127 -3.915 -22.623 1.00 97.19 213 SER A C 1
ATOM 1602 O O . SER A 1 213 ? 0.628 -3.052 -23.348 1.00 97.19 213 SER A O 1
ATOM 1604 N N . PRO A 1 214 ? 0.286 -3.897 -21.285 1.00 97.94 214 PRO A N 1
ATOM 1605 C CA . PRO A 1 214 ? 0.926 -2.789 -20.593 1.00 97.94 214 PRO A CA 1
ATOM 1606 C C . PRO A 1 214 ? 2.390 -2.634 -21.009 1.00 97.94 214 PRO A C 1
ATOM 1608 O O . PRO A 1 214 ? 3.149 -3.605 -21.076 1.00 97.94 214 PRO A O 1
ATOM 1611 N N . SER A 1 215 ? 2.791 -1.392 -21.273 1.00 97.50 215 SER A N 1
ATOM 1612 C CA . SER A 1 215 ? 4.136 -1.064 -21.740 1.00 97.50 215 SER A CA 1
ATOM 1613 C C . SER A 1 215 ? 4.645 0.214 -21.071 1.00 97.50 215 SER A C 1
ATOM 1615 O O . SER A 1 215 ? 4.395 1.307 -21.584 1.00 97.50 215 SER A O 1
ATOM 1617 N N . PRO A 1 216 ? 5.431 0.100 -19.981 1.00 97.50 216 PRO A N 1
ATOM 1618 C CA . PRO A 1 216 ? 5.981 1.264 -19.292 1.00 97.50 216 PRO A CA 1
ATOM 1619 C C . PRO A 1 216 ? 6.746 2.230 -20.204 1.00 97.50 216 PRO A C 1
ATOM 1621 O O . PRO A 1 216 ? 6.575 3.442 -20.116 1.00 97.50 216 PRO A O 1
ATOM 1624 N N . ALA A 1 217 ? 7.526 1.695 -21.148 1.00 96.81 217 ALA A N 1
ATOM 1625 C CA . ALA A 1 217 ? 8.299 2.493 -22.101 1.00 96.81 217 ALA A CA 1
ATOM 1626 C C . ALA A 1 217 ? 7.441 3.242 -23.139 1.00 96.81 217 ALA A C 1
ATOM 1628 O O . ALA A 1 217 ? 7.947 4.153 -23.790 1.00 96.81 217 ALA A O 1
ATOM 1629 N N . LEU A 1 218 ? 6.176 2.844 -23.326 1.00 96.88 218 LEU A N 1
ATOM 1630 C CA . LEU A 1 218 ? 5.282 3.457 -24.307 1.00 96.88 218 LEU A CA 1
ATOM 1631 C C . LEU A 1 218 ? 4.541 4.655 -23.709 1.00 96.88 218 LEU A C 1
ATOM 1633 O O . LEU A 1 218 ? 4.545 5.724 -24.313 1.00 96.88 218 LEU A O 1
ATOM 1637 N N . ASP A 1 219 ? 3.879 4.468 -22.563 1.00 97.38 219 ASP A N 1
ATOM 1638 C CA . ASP A 1 219 ? 2.876 5.429 -22.088 1.00 97.38 219 ASP A CA 1
ATOM 1639 C C . ASP A 1 219 ? 2.726 5.552 -20.559 1.00 97.38 219 ASP A C 1
ATOM 1641 O O . ASP A 1 219 ? 1.771 6.178 -20.107 1.00 97.38 219 ASP A O 1
ATOM 1645 N N . PHE A 1 220 ? 3.651 5.033 -19.739 1.00 98.31 220 PHE A N 1
ATOM 1646 C CA . PHE A 1 220 ? 3.567 5.231 -18.276 1.00 98.31 220 PHE A CA 1
ATOM 1647 C C . PHE A 1 220 ? 4.142 6.583 -17.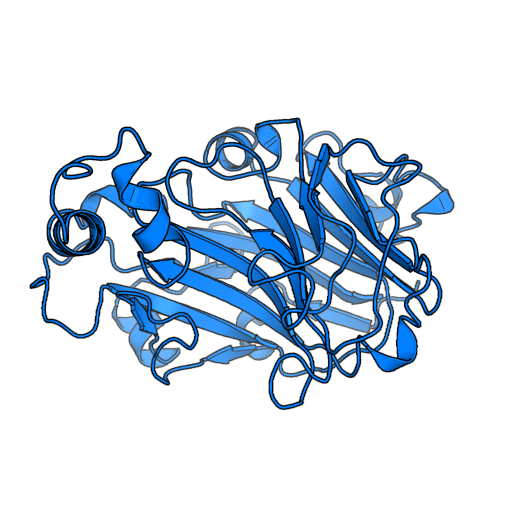825 1.00 98.31 220 PHE A C 1
ATOM 1649 O O . PHE A 1 220 ? 3.796 7.083 -16.759 1.00 98.31 220 PHE A O 1
ATOM 1656 N N . GLY A 1 221 ? 5.019 7.193 -18.627 1.00 98.12 221 GLY A N 1
ATOM 1657 C CA . GLY A 1 221 ? 5.670 8.455 -18.275 1.00 98.12 221 GLY A CA 1
ATOM 1658 C C . GLY A 1 221 ? 6.594 8.341 -17.055 1.00 98.12 221 GLY A C 1
ATOM 1659 O O . GLY A 1 221 ? 7.129 7.274 -16.746 1.00 98.12 221 GLY A O 1
ATOM 1660 N N . THR A 1 222 ? 6.814 9.466 -16.374 1.00 98.25 222 THR A N 1
ATOM 1661 C CA . THR A 1 222 ? 7.706 9.551 -15.208 1.00 98.25 222 THR A CA 1
ATOM 1662 C C . THR A 1 222 ? 7.070 8.876 -13.982 1.00 98.25 222 THR A C 1
ATOM 1664 O O . THR A 1 222 ? 5.940 9.228 -13.641 1.00 98.25 222 THR A O 1
ATOM 1667 N N . PRO A 1 223 ? 7.763 7.944 -13.297 1.00 98.56 223 PRO A N 1
ATOM 1668 C CA . PRO A 1 223 ? 7.243 7.302 -12.088 1.00 98.56 223 PRO A CA 1
ATOM 1669 C C . PRO A 1 223 ? 7.055 8.297 -10.942 1.00 98.56 223 PRO A C 1
ATOM 1671 O O . PRO A 1 223 ? 7.738 9.323 -10.873 1.00 98.56 223 PRO A O 1
ATOM 1674 N N . VAL A 1 224 ? 6.161 7.964 -10.009 1.00 98.19 224 VAL A N 1
ATOM 1675 C CA . VAL A 1 224 ? 6.072 8.697 -8.739 1.00 98.19 224 VAL A CA 1
ATOM 1676 C C . VAL A 1 224 ? 7.234 8.334 -7.822 1.00 98.19 224 VAL A C 1
ATOM 1678 O O . VAL A 1 224 ? 7.816 9.231 -7.221 1.00 98.19 224 VAL A O 1
ATOM 1681 N N . GLY A 1 225 ? 7.628 7.060 -7.798 1.00 98.12 225 GLY A N 1
ATOM 1682 C CA . GLY A 1 225 ? 8.782 6.574 -7.053 1.00 98.12 225 GLY A CA 1
ATOM 1683 C C . GLY A 1 225 ? 9.734 5.795 -7.949 1.00 98.12 225 GLY A C 1
ATOM 1684 O O . GLY A 1 225 ? 9.307 4.909 -8.689 1.00 98.12 225 GLY A O 1
ATOM 1685 N N . ASN A 1 226 ? 11.021 6.119 -7.894 1.00 98.31 226 ASN A N 1
ATOM 1686 C CA . ASN A 1 226 ? 12.075 5.409 -8.608 1.00 98.31 226 ASN A CA 1
ATOM 1687 C C . ASN A 1 226 ? 13.170 4.985 -7.628 1.00 98.31 226 ASN A C 1
ATOM 1689 O O . ASN A 1 226 ? 14.081 5.757 -7.340 1.00 98.31 226 ASN A O 1
ATOM 1693 N N . PHE A 1 227 ? 13.066 3.748 -7.155 1.00 98.31 227 PHE A N 1
ATOM 1694 C CA . PHE A 1 227 ? 14.077 3.044 -6.376 1.00 98.31 227 PHE A CA 1
ATOM 1695 C C . PHE A 1 227 ? 15.128 2.519 -7.361 1.00 98.31 227 PHE A C 1
ATOM 1697 O O . PHE A 1 227 ? 15.017 1.407 -7.876 1.00 98.31 227 PHE A O 1
ATOM 1704 N N . ASP A 1 228 ? 16.093 3.373 -7.713 1.00 96.31 228 ASP A N 1
ATOM 1705 C CA . ASP A 1 228 ? 16.941 3.219 -8.908 1.00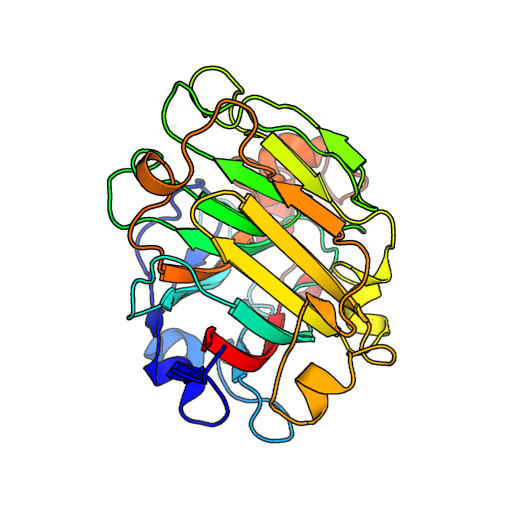 96.31 228 ASP A CA 1
ATOM 1706 C C . ASP A 1 228 ? 18.109 2.226 -8.783 1.00 96.31 228 ASP A C 1
ATOM 1708 O O . ASP A 1 228 ? 18.979 2.191 -9.654 1.00 96.31 228 ASP A O 1
ATOM 1712 N N . GLY A 1 229 ? 18.167 1.486 -7.677 1.00 94.56 229 GLY A N 1
ATOM 1713 C CA . GLY A 1 229 ? 19.256 0.570 -7.360 1.00 94.56 229 GLY A CA 1
ATOM 1714 C C . GLY A 1 229 ? 20.464 1.235 -6.701 1.00 94.56 229 GLY A C 1
ATOM 1715 O O . GLY A 1 229 ? 21.104 0.593 -5.891 1.00 94.56 229 GLY A O 1
ATOM 1716 N N . GLY A 1 230 ? 20.768 2.520 -6.916 1.00 95.31 230 GLY A N 1
ATOM 1717 C CA . GLY A 1 230 ? 21.837 3.238 -6.202 1.00 95.31 230 GLY A CA 1
ATOM 1718 C C . GLY A 1 230 ? 23.138 2.435 -5.990 1.00 95.31 230 GLY A C 1
ATOM 1719 O O . GLY A 1 230 ? 23.861 2.149 -6.942 1.00 95.31 230 GLY A O 1
ATOM 1720 N N . SER A 1 231 ? 23.467 2.135 -4.728 1.00 95.75 231 SER A N 1
ATOM 1721 C CA . SER A 1 231 ? 24.503 1.164 -4.324 1.00 95.75 231 SER A CA 1
ATOM 1722 C C . SER A 1 231 ? 23.924 -0.120 -3.711 1.00 95.75 231 SER A C 1
ATOM 1724 O O . SER A 1 231 ? 24.654 -0.880 -3.080 1.00 95.75 231 SER A O 1
ATOM 1726 N N . CYS A 1 232 ? 22.618 -0.315 -3.839 1.00 96.94 232 CYS A N 1
ATOM 1727 C CA . CYS A 1 232 ? 21.873 -1.502 -3.465 1.00 96.94 232 CYS A CA 1
ATOM 1728 C C . CYS A 1 232 ? 21.842 -2.506 -4.623 1.00 96.94 232 CYS A C 1
ATOM 1730 O O . CYS A 1 232 ? 21.475 -2.178 -5.748 1.00 96.94 232 CYS A O 1
ATOM 1732 N N . ASP A 1 233 ? 22.186 -3.755 -4.342 1.00 97.75 233 ASP A N 1
ATOM 1733 C CA . ASP A 1 233 ? 21.922 -4.847 -5.274 1.00 97.75 233 ASP A CA 1
ATOM 1734 C C . ASP A 1 233 ? 20.486 -5.345 -5.062 1.00 97.75 233 ASP A C 1
ATOM 1736 O O . ASP A 1 233 ? 20.198 -5.997 -4.057 1.00 97.75 233 ASP A O 1
ATOM 1740 N N . ILE A 1 234 ? 19.578 -4.996 -5.979 1.00 98.31 234 ILE A N 1
ATOM 1741 C CA . ILE A 1 234 ? 18.144 -5.293 -5.846 1.00 98.31 234 ILE A CA 1
ATOM 1742 C C . ILE A 1 234 ? 17.903 -6.802 -5.712 1.00 98.31 234 ILE A C 1
ATOM 1744 O O . ILE A 1 234 ? 17.119 -7.213 -4.859 1.00 98.31 234 ILE A O 1
ATOM 1748 N N . ASP A 1 235 ? 18.615 -7.631 -6.476 1.00 98.25 235 ASP A N 1
ATOM 1749 C CA . ASP A 1 235 ? 18.378 -9.081 -6.514 1.00 98.25 235 ASP A CA 1
ATOM 1750 C C . ASP A 1 235 ? 18.837 -9.810 -5.245 1.00 98.25 235 ASP A C 1
ATOM 1752 O O . ASP A 1 235 ? 18.387 -10.926 -4.983 1.00 98.25 235 ASP A O 1
ATOM 1756 N N . SER A 1 236 ? 19.716 -9.204 -4.442 1.00 97.62 236 SER A N 1
ATOM 1757 C CA . SER A 1 236 ? 20.116 -9.764 -3.144 1.00 97.62 236 SER A CA 1
ATOM 1758 C C . SER A 1 236 ? 19.316 -9.228 -1.959 1.00 97.62 236 SER A C 1
ATOM 1760 O O . SER A 1 236 ? 19.419 -9.797 -0.872 1.00 97.62 236 SER A O 1
ATOM 1762 N N . HIS A 1 237 ? 18.518 -8.172 -2.148 1.00 98.25 237 HIS A N 1
ATOM 1763 C CA . HIS A 1 237 ? 17.749 -7.540 -1.069 1.00 98.25 237 HIS A CA 1
ATOM 1764 C C . HIS A 1 237 ? 16.242 -7.742 -1.189 1.00 98.25 237 HIS A C 1
ATOM 1766 O O . HIS A 1 237 ? 15.574 -7.727 -0.162 1.00 98.25 237 HIS A O 1
ATOM 1772 N N . PHE A 1 238 ? 15.720 -7.945 -2.397 1.00 98.62 238 PHE A N 1
ATOM 1773 C CA . PHE A 1 238 ? 14.305 -8.193 -2.658 1.00 98.62 238 PHE A CA 1
ATOM 1774 C C . PHE A 1 238 ? 14.188 -9.588 -3.259 1.00 98.62 238 PHE A C 1
ATOM 1776 O O . PHE A 1 238 ? 14.659 -9.830 -4.370 1.00 98.62 238 PHE A O 1
ATOM 1783 N N . ILE A 1 239 ? 13.640 -10.538 -2.503 1.00 98.62 239 ILE A N 1
ATOM 1784 C CA . ILE A 1 239 ? 13.646 -11.957 -2.884 1.00 98.62 239 ILE A CA 1
ATOM 1785 C C . ILE A 1 239 ? 12.290 -12.576 -2.556 1.00 98.62 239 ILE A C 1
ATOM 1787 O O . ILE A 1 239 ? 11.823 -12.497 -1.421 1.00 98.62 239 ILE A O 1
ATOM 1791 N N . ASN A 1 240 ? 11.675 -13.230 -3.546 1.00 98.56 240 ASN A N 1
ATOM 1792 C CA . ASN A 1 240 ? 10.446 -14.014 -3.388 1.00 98.56 240 ASN A CA 1
ATOM 1793 C C . ASN A 1 240 ? 9.320 -13.235 -2.688 1.00 98.56 240 ASN A C 1
ATOM 1795 O O . ASN A 1 240 ? 8.797 -13.653 -1.653 1.00 98.56 240 ASN A O 1
ATOM 1799 N N . HIS A 1 241 ? 8.929 -12.101 -3.258 1.00 98.81 241 HIS A N 1
ATOM 1800 C CA . HIS A 1 241 ? 7.912 -11.257 -2.648 1.00 98.81 241 HIS A CA 1
ATOM 1801 C C . HIS A 1 241 ? 6.503 -11.787 -2.909 1.00 98.81 241 HIS A C 1
ATOM 1803 O O . HIS A 1 241 ? 6.132 -12.037 -4.059 1.00 98.81 241 HIS A O 1
ATOM 1809 N N . ARG A 1 242 ? 5.682 -11.854 -1.860 1.00 98.75 242 ARG A N 1
ATOM 1810 C CA . ARG A 1 242 ? 4.218 -11.938 -1.981 1.00 98.75 242 ARG A CA 1
ATOM 1811 C C . ARG A 1 242 ? 3.595 -10.560 -1.839 1.00 98.75 242 ARG A C 1
ATOM 1813 O O . ARG A 1 242 ? 4.108 -9.720 -1.106 1.00 98.75 242 ARG A O 1
ATOM 1820 N N . MET A 1 243 ? 2.468 -10.346 -2.505 1.00 98.75 243 MET A N 1
ATOM 1821 C CA . MET A 1 243 ? 1.656 -9.142 -2.322 1.00 98.75 243 MET A CA 1
ATOM 1822 C C . MET A 1 243 ? 0.883 -9.214 -1.005 1.00 98.75 243 MET A C 1
ATOM 1824 O O . MET A 1 243 ? 0.352 -10.275 -0.673 1.00 98.75 243 MET A O 1
ATOM 1828 N N . VAL A 1 244 ? 0.773 -8.097 -0.295 1.00 98.94 244 VAL A N 1
ATOM 1829 C CA . VAL A 1 244 ? 0.037 -7.990 0.965 1.00 98.94 244 VAL A CA 1
ATOM 1830 C C . VAL A 1 244 ? -0.913 -6.799 0.909 1.00 98.94 244 VAL A C 1
ATOM 1832 O O . VAL A 1 244 ? -0.540 -5.722 0.448 1.00 98.94 244 VAL A O 1
ATOM 1835 N N . PHE A 1 245 ? -2.147 -7.006 1.363 1.00 98.94 245 PHE A N 1
ATOM 1836 C CA . PHE A 1 245 ? -3.082 -5.929 1.679 1.00 98.94 245 PHE A CA 1
ATOM 1837 C C . PHE A 1 245 ? -3.488 -6.036 3.133 1.00 98.94 245 PHE A C 1
ATOM 1839 O O . PHE A 1 245 ? -3.924 -7.105 3.564 1.00 98.94 245 PHE A O 1
ATOM 1846 N N . ASP A 1 246 ? -3.467 -4.925 3.850 1.00 98.94 246 ASP A N 1
ATOM 1847 C CA . ASP A 1 246 ? -4.029 -4.880 5.188 1.00 98.94 246 ASP A CA 1
ATOM 1848 C C . ASP A 1 246 ? -4.519 -3.485 5.583 1.00 98.94 246 ASP A C 1
ATOM 1850 O O . ASP A 1 246 ? -4.439 -2.497 4.842 1.00 98.94 246 ASP A O 1
ATOM 1854 N N . THR A 1 247 ? -5.146 -3.436 6.751 1.00 98.94 247 THR A N 1
ATOM 1855 C CA . THR A 1 247 ? -5.449 -2.197 7.458 1.00 98.94 247 THR A CA 1
ATOM 1856 C C . THR A 1 247 ? -5.311 -2.455 8.944 1.00 98.94 247 THR A C 1
ATOM 1858 O O . THR A 1 247 ? -6.172 -3.109 9.538 1.00 98.94 247 THR A O 1
ATOM 1861 N N . THR A 1 248 ? -4.227 -1.967 9.535 1.00 98.94 248 THR A N 1
ATOM 1862 C CA . THR A 1 248 ? -4.049 -1.932 10.986 1.00 98.94 248 THR A CA 1
ATOM 1863 C C . THR A 1 248 ? -4.502 -0.586 11.562 1.00 98.94 248 THR A C 1
ATOM 1865 O O . THR A 1 248 ? -4.987 0.305 10.852 1.00 98.94 248 THR A O 1
ATOM 1868 N N . PHE A 1 249 ? -4.393 -0.448 12.880 1.00 98.94 249 PHE A N 1
ATOM 1869 C CA . PHE A 1 249 ? -4.727 0.763 13.607 1.00 98.94 249 PHE A CA 1
ATOM 1870 C C . PHE A 1 249 ? -3.660 1.103 14.630 1.00 98.94 249 PHE A C 1
ATOM 1872 O O . PHE A 1 249 ? -3.184 0.231 15.349 1.00 98.94 249 PHE A O 1
ATOM 1879 N N . CYS A 1 250 ? -3.376 2.389 14.808 1.00 98.81 250 CYS A N 1
ATOM 1880 C CA . CYS A 1 250 ? -2.409 2.856 15.795 1.00 98.81 250 CYS A CA 1
ATOM 1881 C C . CYS A 1 250 ? -1.033 2.192 15.602 1.00 98.81 250 CYS A C 1
ATOM 1883 O O . CYS A 1 250 ? -0.368 2.461 14.605 1.00 98.81 250 CYS A O 1
ATOM 1885 N N . GLY A 1 251 ? -0.587 1.377 16.558 1.00 98.19 251 GLY A N 1
ATOM 1886 C CA . GLY A 1 251 ? 0.666 0.640 16.446 1.00 98.19 251 GLY A CA 1
ATOM 1887 C C . GLY A 1 251 ? 1.898 1.527 16.310 1.00 98.19 251 GLY A C 1
ATOM 1888 O O . GLY A 1 251 ? 1.894 2.712 16.678 1.00 98.19 251 GLY A O 1
ATOM 1889 N N . ASP A 1 252 ? 2.949 0.916 15.781 1.00 98.00 252 ASP A N 1
ATOM 1890 C CA . ASP A 1 252 ? 4.303 1.462 15.759 1.00 98.00 252 ASP A CA 1
ATOM 1891 C C . ASP A 1 252 ? 4.405 2.787 14.993 1.00 98.00 252 ASP A C 1
ATOM 1893 O O . ASP A 1 252 ? 5.159 3.677 15.403 1.00 98.00 252 ASP A O 1
ATOM 1897 N N . TRP A 1 253 ? 3.601 2.976 13.940 1.00 98.12 253 TRP A N 1
ATOM 1898 C CA . TRP A 1 253 ? 3.598 4.216 13.166 1.00 98.12 253 TRP A CA 1
ATOM 1899 C C . TRP A 1 253 ? 2.392 5.114 13.445 1.00 98.12 253 TRP A C 1
ATOM 1901 O O . TRP A 1 253 ? 2.568 6.199 14.006 1.00 98.12 253 TRP A O 1
ATOM 1911 N N . ALA A 1 254 ? 1.164 4.707 13.096 1.00 98.44 254 ALA A N 1
ATOM 1912 C CA . ALA A 1 254 ? 0.008 5.605 13.218 1.00 98.44 254 ALA A CA 1
ATOM 1913 C C . ALA A 1 254 ? -0.221 6.065 14.662 1.00 98.44 254 ALA A C 1
ATOM 1915 O O . ALA A 1 254 ? -0.578 7.225 14.885 1.00 98.44 254 ALA A O 1
ATOM 1916 N N . GLY A 1 255 ? 0.032 5.183 15.631 1.00 98.12 255 GLY A N 1
ATOM 1917 C CA . GLY A 1 255 ? -0.083 5.462 17.057 1.00 98.12 255 GLY A CA 1
ATOM 1918 C C . GLY A 1 255 ? 1.012 6.397 17.560 1.00 98.12 255 GLY A C 1
ATOM 1919 O O . GLY A 1 255 ? 0.713 7.352 18.279 1.00 98.12 255 GLY A O 1
ATOM 1920 N N . SER A 1 256 ? 2.263 6.174 17.146 1.00 97.00 256 SER A N 1
ATOM 1921 C CA . SER A 1 256 ? 3.406 6.973 17.609 1.00 97.00 256 SER A CA 1
ATOM 1922 C C . SER A 1 256 ? 3.338 8.430 17.146 1.00 97.00 256 SER A C 1
ATOM 1924 O O . SER A 1 256 ? 3.701 9.333 17.904 1.00 97.00 256 SER A O 1
ATOM 1926 N N . VAL A 1 257 ? 2.792 8.686 15.952 1.00 97.31 257 VAL A N 1
ATOM 1927 C CA . VAL A 1 257 ? 2.623 10.051 15.420 1.00 97.31 257 VAL A CA 1
ATOM 1928 C C . VAL A 1 257 ? 1.251 10.664 15.714 1.00 97.31 257 VAL A C 1
ATOM 1930 O O . VAL A 1 257 ? 1.037 11.840 15.418 1.00 97.31 257 VAL A O 1
ATOM 1933 N N . TYR A 1 258 ? 0.326 9.919 16.333 1.00 98.31 258 TYR A N 1
ATOM 1934 C CA . TYR A 1 258 ? -1.059 10.354 16.555 1.00 98.31 258 TYR A CA 1
ATOM 1935 C C . TYR A 1 258 ? -1.152 11.685 17.314 1.00 98.31 258 TYR A C 1
ATOM 1937 O O . TYR A 1 258 ? -1.952 12.552 16.966 1.00 98.31 258 TYR A O 1
ATOM 1945 N N . SER A 1 259 ? -0.288 11.888 18.313 1.00 97.06 259 SER A N 1
ATOM 1946 C CA . SER A 1 259 ? -0.261 13.113 19.127 1.00 97.06 259 SER A CA 1
ATOM 1947 C C . SER A 1 259 ? 0.144 14.376 18.360 1.00 97.06 259 SER A C 1
ATOM 1949 O O . SER A 1 259 ? -0.130 15.486 18.812 1.00 97.06 259 SER A O 1
ATOM 1951 N N . SER A 1 260 ? 0.764 14.215 17.187 1.00 96.12 260 SER A N 1
ATOM 1952 C CA . SER A 1 260 ? 1.158 15.312 16.294 1.00 96.12 260 SER A CA 1
ATOM 1953 C C . SER A 1 260 ? 0.084 15.648 15.252 1.00 96.12 260 SER A C 1
ATOM 1955 O O . SER A 1 260 ? 0.284 16.531 14.420 1.00 96.12 260 SER A O 1
ATOM 1957 N N . THR A 1 261 ? -1.048 14.944 15.268 1.00 96.19 261 THR A N 1
ATOM 1958 C CA . THR A 1 261 ? -2.163 15.166 14.341 1.00 96.19 261 THR A CA 1
ATOM 1959 C C . THR A 1 261 ? -3.209 16.116 14.933 1.00 96.19 261 THR A C 1
ATOM 1961 O O . THR A 1 261 ? -3.176 16.470 16.110 1.00 96.19 261 THR A O 1
ATOM 1964 N N . SER A 1 262 ? -4.194 16.500 14.120 1.00 96.12 262 SER A N 1
ATOM 1965 C CA . SER A 1 262 ? -5.420 17.174 14.569 1.00 96.12 262 SER A CA 1
ATOM 1966 C C . SER A 1 262 ? -6.524 16.196 15.001 1.00 96.12 262 SER A C 1
ATOM 1968 O O . SER A 1 262 ? -7.685 16.593 15.125 1.00 96.12 262 SER A O 1
ATOM 1970 N N . CYS A 1 263 ? -6.191 14.918 15.206 1.00 98.06 263 CYS A N 1
ATOM 1971 C CA . CYS A 1 263 ? -7.167 13.891 15.529 1.00 98.06 263 CYS A CA 1
ATOM 1972 C C . C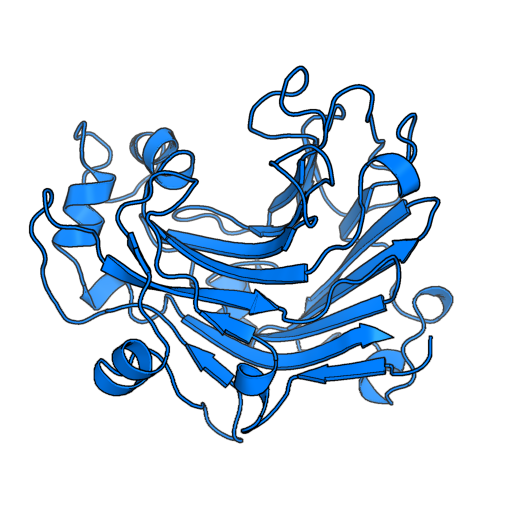YS A 1 263 ? -7.768 14.055 16.934 1.00 98.06 263 CYS A C 1
ATOM 1974 O O . CYS A 1 263 ? -7.122 14.583 17.847 1.00 98.06 263 CYS A O 1
ATOM 1976 N N . PRO A 1 264 ? -9.002 13.571 17.157 1.00 98.06 264 PRO A N 1
ATOM 1977 C CA . PRO A 1 264 ? -9.596 13.566 18.487 1.00 98.06 264 PRO A CA 1
ATOM 1978 C C . PRO A 1 264 ? -8.724 12.796 19.482 1.00 98.06 264 PRO A C 1
ATOM 1980 O O . PRO A 1 264 ? -8.140 11.774 19.139 1.00 98.06 264 PRO A O 1
ATOM 1983 N N . LEU A 1 265 ? -8.658 13.277 20.726 1.00 97.06 265 LEU A N 1
ATOM 1984 C CA . LEU A 1 265 ? -7.846 12.694 21.804 1.00 97.06 265 LEU A CA 1
ATOM 1985 C C . LEU A 1 265 ? -6.322 12.716 21.559 1.00 97.06 265 LEU A C 1
ATOM 1987 O O . LEU A 1 265 ? -5.595 12.082 22.314 1.00 97.06 265 LEU A O 1
ATOM 1991 N N . ALA A 1 266 ? -5.805 13.466 20.576 1.00 94.94 266 ALA A N 1
ATOM 1992 C CA . ALA A 1 266 ? -4.364 13.519 20.285 1.00 94.94 266 ALA A CA 1
ATOM 1993 C C . ALA A 1 266 ? -3.488 13.952 21.482 1.00 94.94 266 ALA A C 1
ATOM 1995 O O . ALA A 1 266 ? -2.339 13.533 21.592 1.00 94.94 266 ALA A O 1
ATOM 1996 N N . SER A 1 267 ? -4.024 14.745 22.415 1.00 93.19 267 SER A N 1
ATOM 1997 C CA . SER A 1 267 ? -3.319 15.150 23.640 1.00 93.19 267 SER A CA 1
ATOM 1998 C C . SER A 1 267 ? -3.329 14.100 24.761 1.00 93.19 267 SER A C 1
ATOM 2000 O O . SER A 1 267 ? -2.684 14.308 25.790 1.00 93.19 267 SER A O 1
ATOM 2002 N N . THR A 1 268 ? -4.043 12.985 24.591 1.00 93.44 268 THR A N 1
ATOM 2003 C CA . THR A 1 268 ? -4.095 11.879 25.554 1.00 93.44 268 THR A CA 1
ATOM 2004 C C . THR A 1 268 ? -3.029 10.841 25.213 1.00 93.44 268 THR A C 1
ATOM 2006 O O . THR A 1 268 ? -2.874 10.457 24.057 1.00 93.44 268 THR A O 1
ATOM 2009 N N . SER A 1 269 ? -2.325 10.314 26.221 1.00 89.38 269 SER A N 1
ATOM 2010 C CA . SER A 1 269 ? -1.242 9.334 26.023 1.00 89.38 269 SER A CA 1
ATOM 2011 C C . SER A 1 269 ? -1.679 8.045 25.314 1.00 89.38 269 SER A C 1
ATOM 2013 O O . SER A 1 269 ? -0.851 7.402 24.683 1.00 89.38 269 SER A O 1
ATOM 2015 N N . ASN A 1 270 ? -2.960 7.669 25.410 1.00 93.88 270 ASN A N 1
ATOM 2016 C CA . ASN A 1 270 ? -3.551 6.511 24.729 1.00 93.88 270 ASN A CA 1
ATOM 2017 C C . ASN A 1 270 ? -4.611 6.914 23.683 1.00 93.88 270 ASN A C 1
ATOM 2019 O O . ASN A 1 270 ? -5.498 6.132 23.339 1.00 93.88 270 ASN A O 1
ATOM 2023 N N . GLY A 1 271 ? -4.545 8.159 23.201 1.00 97.69 271 GLY A N 1
ATOM 2024 C CA . GLY A 1 271 ? -5.608 8.787 22.420 1.00 97.69 271 GLY A CA 1
ATOM 2025 C C . GLY A 1 271 ? -5.985 8.043 21.142 1.00 97.69 271 GLY A C 1
ATOM 2026 O O . GLY A 1 271 ? -7.166 7.970 20.816 1.00 97.69 271 GLY A O 1
ATOM 2027 N N . CYS A 1 272 ? -5.008 7.439 20.456 1.00 98.69 272 CYS A N 1
ATOM 2028 C CA . CYS A 1 272 ? -5.273 6.655 19.250 1.00 98.69 272 CYS A CA 1
ATOM 2029 C C . CYS A 1 272 ? -6.160 5.441 19.548 1.00 98.69 272 CYS A C 1
ATOM 2031 O O . CYS A 1 272 ? -7.214 5.275 18.939 1.00 98.69 272 CYS A O 1
ATOM 2033 N N . ILE A 1 273 ? -5.766 4.620 20.527 1.00 98.69 273 ILE A N 1
ATOM 2034 C CA . ILE A 1 273 ? -6.495 3.400 20.890 1.00 98.69 273 ILE A CA 1
ATOM 2035 C C . ILE A 1 273 ? -7.878 3.752 21.439 1.00 98.69 273 ILE A C 1
ATOM 2037 O O . ILE A 1 273 ? -8.866 3.123 21.068 1.00 98.69 273 ILE A O 1
ATOM 2041 N N . GLU A 1 274 ? -7.979 4.783 22.282 1.00 98.50 274 GLU A N 1
ATOM 2042 C CA . GLU A 1 274 ? -9.266 5.257 22.803 1.00 98.50 274 GLU A CA 1
ATOM 2043 C C . GLU A 1 274 ? -10.198 5.732 21.683 1.00 98.50 274 GLU A C 1
ATOM 2045 O O . GLU A 1 274 ? -11.390 5.407 21.690 1.00 98.50 274 GLU A O 1
ATOM 2050 N N . TYR A 1 275 ? -9.664 6.451 20.691 1.00 98.69 275 TYR A N 1
ATOM 2051 C CA . TYR A 1 275 ? -10.438 6.891 19.538 1.00 98.69 275 TYR A CA 1
ATOM 2052 C C . TYR A 1 275 ? -10.910 5.702 18.697 1.00 98.69 275 TYR A C 1
ATOM 2054 O O . TYR A 1 275 ? -12.113 5.578 18.444 1.00 98.69 275 TYR A O 1
ATOM 2062 N N . VAL A 1 276 ? -9.996 4.800 18.326 1.00 98.81 276 VAL A N 1
ATOM 2063 C CA . VAL A 1 276 ? -10.311 3.620 17.511 1.00 98.81 276 VAL A CA 1
ATOM 2064 C C . VAL A 1 276 ? -11.297 2.701 18.218 1.00 98.81 276 VAL A C 1
ATOM 2066 O O . VAL A 1 276 ? -12.233 2.224 17.581 1.00 98.81 276 VAL A O 1
ATOM 2069 N N . ALA A 1 277 ? -11.168 2.495 19.527 1.00 98.69 277 ALA A N 1
ATOM 2070 C CA . ALA A 1 277 ? -12.099 1.680 20.300 1.00 98.69 277 ALA A CA 1
ATOM 2071 C C . ALA A 1 277 ? -13.496 2.322 20.401 1.00 98.69 277 ALA A C 1
ATOM 2073 O O . ALA A 1 277 ? -14.507 1.643 20.214 1.00 98.69 277 ALA A O 1
ATOM 2074 N N . GLY A 1 278 ? -13.555 3.630 20.666 1.00 98.50 278 GLY A N 1
ATOM 2075 C CA . GLY A 1 278 ? -14.792 4.342 20.991 1.00 98.50 278 GLY A CA 1
ATOM 2076 C C . GLY A 1 278 ? -15.643 4.795 19.802 1.00 98.50 278 GLY A C 1
ATOM 2077 O O . GLY A 1 278 ? -16.816 5.103 20.000 1.00 98.50 278 GLY A O 1
ATOM 2078 N N . ASN A 1 279 ? -15.085 4.859 18.586 1.00 98.69 279 ASN A N 1
ATOM 2079 C CA . ASN A 1 279 ? -15.717 5.550 17.451 1.00 98.69 279 ASN A CA 1
ATOM 2080 C C . ASN A 1 279 ? -15.872 4.661 16.201 1.00 98.69 279 ASN A C 1
ATOM 2082 O O . ASN A 1 279 ? -15.382 5.030 15.136 1.00 98.69 279 ASN A O 1
ATOM 2086 N N . PRO A 1 280 ? -16.572 3.512 16.278 1.00 98.69 280 PRO A N 1
ATOM 2087 C CA . PRO A 1 280 ? -16.692 2.572 15.158 1.00 98.69 280 PRO A CA 1
ATOM 2088 C C . PRO A 1 280 ? -17.161 3.212 13.848 1.00 98.69 280 PRO A C 1
ATOM 2090 O O . PRO A 1 280 ? -16.577 2.979 12.795 1.00 98.69 280 PRO A O 1
ATOM 2093 N N . SER A 1 281 ? -18.156 4.100 13.909 1.00 98.56 281 SER A N 1
ATOM 2094 C CA . SER A 1 281 ? -18.727 4.718 12.710 1.00 98.56 281 SER A CA 1
ATOM 2095 C C . SER A 1 281 ? -17.761 5.624 11.939 1.00 98.56 281 SER A C 1
ATOM 2097 O O . SER A 1 281 ? -18.089 6.015 10.821 1.00 98.56 281 SER A O 1
ATOM 2099 N N . ALA A 1 282 ? -16.612 5.990 12.522 1.00 98.62 282 ALA A N 1
ATOM 2100 C CA . ALA A 1 282 ? -15.563 6.734 11.827 1.00 98.62 282 ALA A CA 1
ATOM 2101 C C . ALA A 1 282 ? -14.871 5.891 10.740 1.00 98.62 282 ALA A C 1
ATOM 2103 O O . ALA A 1 282 ? -14.272 6.452 9.829 1.00 98.62 282 ALA A O 1
ATOM 2104 N N . PHE A 1 283 ? -14.987 4.561 10.804 1.00 98.88 283 PHE A N 1
ATOM 2105 C CA . PHE A 1 283 ? -14.253 3.625 9.948 1.00 98.88 283 PHE A CA 1
ATOM 2106 C C . PHE A 1 283 ? -15.075 3.074 8.776 1.00 98.88 283 PHE A C 1
ATOM 2108 O O . PHE A 1 283 ? -14.632 2.158 8.092 1.00 98.88 283 PHE A O 1
ATOM 2115 N N . LYS A 1 284 ? -16.240 3.667 8.484 1.00 98.75 284 LYS A N 1
ATOM 2116 C CA . LYS A 1 284 ? -17.085 3.296 7.332 1.00 98.75 284 LYS A CA 1
ATOM 2117 C C . LYS A 1 284 ? -16.356 3.372 5.991 1.00 98.75 284 LYS A C 1
ATOM 2119 O O . LYS A 1 284 ? -16.596 2.556 5.110 1.00 98.75 284 LYS A O 1
ATOM 2124 N N . GLU A 1 285 ? -15.460 4.349 5.852 1.00 98.81 285 GLU A N 1
ATOM 2125 C CA . GLU A 1 285 ? -14.632 4.543 4.656 1.00 98.81 285 GLU A CA 1
ATOM 2126 C C . GLU A 1 285 ? -13.251 3.870 4.783 1.00 98.81 285 GLU A C 1
ATOM 2128 O O . GLU A 1 285 ? -12.381 4.064 3.939 1.00 98.81 285 GLU A O 1
ATOM 2133 N N . ALA A 1 286 ? -13.021 3.053 5.818 1.00 98.88 286 ALA A N 1
ATOM 2134 C CA . ALA A 1 286 ? -11.797 2.271 5.974 1.00 98.88 286 ALA A CA 1
ATOM 2135 C C . ALA A 1 286 ? -11.942 0.900 5.287 1.00 98.88 286 ALA A C 1
ATOM 2137 O O . ALA A 1 286 ? -11.996 -0.145 5.936 1.00 98.88 286 ALA A O 1
ATOM 2138 N N . TYR A 1 287 ? -12.053 0.909 3.955 1.00 98.94 287 TYR A N 1
ATOM 2139 C CA . TYR A 1 287 ? -12.148 -0.311 3.154 1.00 98.94 287 TYR A CA 1
ATOM 2140 C C . TYR A 1 287 ? -11.401 -0.211 1.826 1.00 98.94 287 TYR A C 1
ATOM 2142 O O . TYR A 1 287 ? -11.327 0.845 1.194 1.00 98.94 287 TYR A O 1
ATOM 2150 N N . TRP A 1 288 ? -10.913 -1.357 1.374 1.00 98.94 288 TRP A N 1
ATOM 2151 C CA . TRP A 1 288 ? -10.420 -1.581 0.028 1.00 98.94 288 TRP A CA 1
ATOM 2152 C C . TRP A 1 288 ? -11.556 -2.077 -0.872 1.00 98.94 288 TRP A C 1
ATOM 2154 O O . TRP A 1 288 ? -12.338 -2.952 -0.494 1.00 98.94 288 TRP A O 1
ATOM 2164 N N . GLU A 1 289 ? -11.634 -1.548 -2.090 1.00 98.81 289 GLU A N 1
ATOM 2165 C CA . GLU A 1 289 ? -12.414 -2.127 -3.185 1.00 98.81 289 GLU A CA 1
ATOM 2166 C C . GLU A 1 289 ? -11.524 -2.210 -4.426 1.00 98.81 289 GLU A C 1
ATOM 2168 O O . GLU A 1 289 ? -11.106 -1.189 -4.977 1.00 98.81 289 GLU A O 1
ATOM 2173 N N . VAL A 1 290 ? -11.218 -3.430 -4.860 1.00 98.81 290 VAL A N 1
ATOM 2174 C CA . VAL A 1 290 ? -10.236 -3.714 -5.911 1.00 98.81 290 VAL A CA 1
ATOM 2175 C C . VAL A 1 290 ? -10.936 -4.317 -7.123 1.00 98.81 290 VAL A C 1
ATOM 2177 O O . VAL A 1 290 ? -11.663 -5.310 -7.024 1.00 98.81 290 VAL A O 1
ATOM 2180 N N . ASN A 1 291 ? -10.714 -3.704 -8.288 1.00 98.38 291 ASN A N 1
ATOM 2181 C CA . ASN A 1 291 ? -11.231 -4.202 -9.559 1.00 98.38 291 ASN A CA 1
ATOM 2182 C C . ASN A 1 291 ? -10.437 -5.432 -10.005 1.00 98.38 291 ASN A C 1
ATOM 2184 O O . ASN A 1 291 ? -11.023 -6.465 -10.332 1.00 98.38 291 ASN A O 1
ATOM 2188 N N . TYR A 1 292 ? -9.106 -5.319 -10.014 1.00 98.56 292 TYR A N 1
ATOM 2189 C CA . TYR A 1 292 ? -8.207 -6.434 -10.281 1.00 98.56 292 TYR A CA 1
ATOM 2190 C C . TYR A 1 292 ? -6.786 -6.165 -9.784 1.00 98.56 292 TYR A C 1
ATOM 2192 O O . TYR A 1 292 ? -6.359 -5.017 -9.659 1.00 98.56 292 TYR A O 1
ATOM 2200 N N . ILE A 1 293 ? -6.024 -7.246 -9.638 1.00 98.75 293 ILE A N 1
ATOM 2201 C CA . ILE A 1 293 ? -4.563 -7.235 -9.695 1.00 98.75 293 ILE A CA 1
ATOM 2202 C C . ILE A 1 293 ? -4.128 -8.120 -10.861 1.00 98.75 293 ILE A C 1
ATOM 2204 O O . ILE A 1 293 ? -4.675 -9.207 -11.059 1.00 98.75 293 ILE A O 1
ATOM 2208 N N . LYS A 1 294 ? -3.163 -7.657 -11.653 1.00 98.75 294 LYS A N 1
ATOM 2209 C CA . LYS A 1 294 ? -2.554 -8.428 -12.743 1.00 98.75 294 LYS A CA 1
ATOM 2210 C C . LYS A 1 294 ? -1.038 -8.370 -12.645 1.00 98.75 294 LYS A C 1
ATOM 2212 O O . LYS A 1 294 ? -0.490 -7.287 -12.446 1.00 98.75 294 LYS A O 1
ATOM 2217 N N . VAL A 1 295 ? -0.389 -9.514 -12.832 1.00 98.75 295 VAL A N 1
ATOM 2218 C CA . VAL A 1 295 ? 1.075 -9.652 -12.803 1.00 98.75 295 VAL A CA 1
ATOM 2219 C C . VAL A 1 295 ? 1.560 -10.126 -14.173 1.00 98.75 295 VAL A C 1
ATOM 2221 O O . VAL A 1 295 ? 0.938 -11.014 -14.762 1.00 98.75 295 VAL A O 1
ATOM 2224 N N . PHE A 1 296 ? 2.625 -9.516 -14.699 1.00 98.44 296 PHE A N 1
ATOM 2225 C CA . PHE A 1 296 ? 3.164 -9.758 -16.045 1.00 98.44 296 PHE A CA 1
ATOM 2226 C C . PHE A 1 296 ? 4.686 -9.909 -16.096 1.00 98.44 296 PHE A C 1
ATOM 2228 O O . PHE A 1 296 ? 5.365 -9.367 -15.196 1.00 98.44 296 PHE A O 1
#

InterPro domains:
  IPR000757 Beta-glucanase-like, N-terminal domain [PS51762] (1-262)
  IPR013320 Concanavalin A-like lectin/glucanase domain superfamily [SSF49899] (70-295)
  IPR050546 Glycosyl Hydrolase Family 16 [PTHR10963] (6-296)

Foldseek 3Di:
DDFDDKQAFPCNQVQWFWDQDQDPLNFQEGGDGPVVQVVLVQWDADPPRWGKGFWQLDAFFDLPDSHTYKTKTWGPFFDAFFKKKFAWQAAFAQAQFKWWWKWKAAPDDPPAQKIWTQAIDAHNDQKGKIAIAWAPFFFFDWPQAPWDWDGGAQYCVPRNPRGTITIDPDSCHDHPNVNVLSHFMWMWGHDQFWIFIATAGPVGHDPCVVVVNDDCVPRRHGTNTIRGRHRHRNDRINHGIIIMTIMGGQGPPNVVCSLVDPDAQSVPNSSRSNCSNGRSNSRPSNMITTRMMITD

pLDDT: mean 97.67, std 1.96, range [84.12, 98.94]

Secondary structure (DSSP, 8-state):
----EEEEGGGGGGGEEEE-SPPTT--SEEE--HHHHHHTTSEEE-TTS-EEEE---S----TTSS-EEE-EEEES--BSSEEEEEEEEE---S-TTEEEEEEEE-SSSTTTT-EEEEEE--TT--S-EEEEEBSSS-B----S-SSEEE-SB-BHHHH-TT-EEEE-SSGGGSHHHHHHTT-EEEEEEE-SS-EEEEEEEGGG--HHHHTT---HHHHT-S-SEEE--TT--HHHHS-SBEEEEEEEESIIIIITTGGGSS-TTTTSTTHHHHHHHH-GGGGTT-EEEEEEEEE-